Protein AF-A0A0B1P585-F1 (afdb_monomer)

Sequence (251 aa):
MLIHYSKQSVGNFNAMIFHLKSIKFIGTDTIQLKEYGITTYIHWVPGHSGIEGNKKADQAAKEAARGGVNSREKFTSLSNIVKLTTERKWKESRIWFREEYHKRSPTSRTTYKLLLNNNNMDKVVAGSWKALASRYFQLKSGHAFINEFLHRIGKSDNNKCSFCSEASPQTVKHLMLECRKWRREREKMMIEIKKSGSHLNRKNIRIQDLFADHKATVGLLKFLKTTRIGCCIDEQEKEQEVSHLRLDLGI

Solvent-accessible surface area (backbone atoms only — not comparable to full-atom values): 15378 Å² total; per-residue (Å²): 140,85,89,79,91,82,91,84,84,91,75,92,72,90,78,77,91,75,68,76,70,66,56,56,57,58,52,54,56,55,52,56,40,43,76,73,70,45,89,82,84,89,84,89,74,74,87,81,73,78,50,65,70,56,54,53,50,53,48,52,52,51,53,54,66,67,53,71,76,86,54,95,64,88,77,75,50,70,68,56,51,53,47,53,53,49,55,49,52,53,51,52,52,49,52,54,48,56,62,51,53,76,71,48,55,76,80,63,46,66,40,62,73,80,70,80,84,60,92,70,70,55,62,69,48,71,72,39,60,66,69,62,32,48,37,51,53,23,51,62,47,62,68,30,62,34,32,39,40,32,29,75,72,72,73,35,99,52,31,44,32,90,75,40,95,54,87,46,61,27,37,67,54,35,63,70,75,63,36,72,69,46,48,68,52,42,50,54,24,54,51,44,16,46,75,54,70,43,84,80,50,87,92,77,67,48,65,63,58,56,73,65,38,76,43,31,45,65,18,51,51,53,36,52,71,77,35,81,67,40,56,54,72,76,59,56,54,54,53,47,52,57,52,51,56,32,64,78,64,76,109

Structure (mmCIF, N/CA/C/O backbone):
data_AF-A0A0B1P585-F1
#
_entry.id   AF-A0A0B1P585-F1
#
loop_
_atom_site.group_PDB
_atom_site.id
_atom_site.type_symbol
_atom_site.label_atom_id
_atom_site.label_alt_id
_atom_site.label_comp_id
_atom_site.label_asym_id
_atom_site.label_entity_id
_atom_site.label_seq_id
_atom_site.pdbx_PDB_ins_code
_atom_site.Cartn_x
_atom_site.Cartn_y
_atom_site.Cartn_z
_atom_site.occupancy
_atom_site.B_iso_or_equiv
_atom_site.auth_seq_id
_atom_site.auth_comp_id
_atom_site.auth_asym_id
_atom_site.auth_atom_id
_atom_site.pdbx_PDB_model_num
ATOM 1 N N . MET A 1 1 ? 23.427 -15.230 -33.113 1.00 29.75 1 MET A N 1
ATOM 2 C CA . MET A 1 1 ? 23.126 -16.674 -33.064 1.00 29.75 1 MET A CA 1
ATOM 3 C C . MET A 1 1 ? 24.442 -17.399 -33.294 1.00 29.75 1 MET A C 1
ATOM 5 O O . MET A 1 1 ? 24.918 -17.401 -34.416 1.00 29.75 1 MET A O 1
ATOM 9 N N . LEU A 1 2 ? 25.102 -17.857 -32.228 1.00 22.64 2 LEU A N 1
ATOM 10 C CA . LEU A 1 2 ? 26.371 -18.590 -32.307 1.00 22.64 2 LEU A CA 1
ATOM 11 C C . LEU A 1 2 ? 26.077 -20.044 -31.943 1.00 22.64 2 LEU A C 1
ATOM 13 O O . LEU A 1 2 ? 25.568 -20.305 -30.856 1.00 22.64 2 LEU A O 1
ATOM 17 N N . ILE A 1 3 ? 26.352 -20.962 -32.867 1.00 26.42 3 ILE A N 1
ATOM 18 C CA . ILE A 1 3 ? 26.216 -22.405 -32.662 1.00 26.42 3 ILE A CA 1
ATOM 19 C C . ILE A 1 3 ? 27.616 -22.928 -32.333 1.00 26.42 3 ILE A C 1
ATOM 21 O O . ILE A 1 3 ? 28.504 -22.880 -33.178 1.00 26.42 3 ILE A O 1
ATOM 25 N N . HIS A 1 4 ? 27.820 -23.397 -31.104 1.00 24.03 4 HIS A N 1
ATOM 26 C CA . HIS A 1 4 ? 29.030 -24.108 -30.687 1.00 24.03 4 HIS A CA 1
ATOM 27 C C . HIS A 1 4 ? 28.634 -25.496 -30.176 1.00 24.03 4 HIS A C 1
ATOM 29 O O . HIS A 1 4 ? 27.718 -25.617 -29.364 1.00 24.03 4 HIS A O 1
ATOM 35 N N . TYR A 1 5 ? 29.333 -26.534 -30.641 1.00 26.83 5 TYR A N 1
ATOM 36 C CA . TYR A 1 5 ? 29.161 -27.914 -30.185 1.00 26.83 5 TYR A CA 1
ATOM 37 C C . TYR A 1 5 ? 30.066 -28.209 -28.985 1.00 26.83 5 TYR A C 1
ATOM 39 O O . TYR A 1 5 ? 31.272 -27.978 -29.044 1.00 26.83 5 TYR A O 1
ATOM 47 N N . SER A 1 6 ? 29.492 -28.771 -27.921 1.00 23.84 6 SER A N 1
ATOM 48 C CA . SER A 1 6 ? 30.212 -29.532 -26.894 1.00 23.84 6 SER A CA 1
ATOM 49 C C . SER A 1 6 ? 29.229 -30.399 -26.095 1.00 23.84 6 SER A C 1
ATOM 51 O O . SER A 1 6 ? 28.124 -29.970 -25.768 1.00 23.84 6 SER A O 1
ATOM 53 N N . LYS A 1 7 ? 29.627 -31.647 -25.838 1.00 28.91 7 LYS A N 1
ATOM 54 C CA . LYS A 1 7 ? 28.858 -32.735 -25.215 1.00 28.91 7 LYS A CA 1
ATOM 55 C C . LYS A 1 7 ? 28.986 -32.642 -23.683 1.00 28.91 7 LYS A C 1
ATOM 57 O O . LYS A 1 7 ? 30.111 -32.705 -23.209 1.00 28.91 7 LYS A O 1
ATOM 62 N N . GLN A 1 8 ? 27.872 -32.585 -22.939 1.00 27.89 8 GLN A N 1
ATOM 63 C CA . GLN A 1 8 ? 27.535 -33.457 -21.783 1.00 27.89 8 GLN A CA 1
ATOM 64 C C . GLN A 1 8 ? 26.612 -32.847 -20.706 1.00 27.89 8 GLN A C 1
ATOM 66 O O . GLN A 1 8 ? 26.726 -31.695 -20.300 1.00 27.89 8 GLN A O 1
ATOM 71 N N . SER A 1 9 ? 25.814 -33.775 -20.161 1.00 26.12 9 SER A N 1
ATOM 72 C CA . SER A 1 9 ? 25.056 -33.807 -18.901 1.00 26.12 9 SER A CA 1
ATOM 73 C C . SER A 1 9 ? 23.689 -33.111 -18.859 1.00 26.12 9 SER A C 1
ATOM 75 O O . SER A 1 9 ? 23.537 -31.896 -18.932 1.00 26.12 9 SER A O 1
ATOM 77 N N . VAL A 1 10 ? 22.675 -33.970 -18.744 1.00 34.44 10 VAL A N 1
ATOM 78 C CA . VAL A 1 10 ? 21.253 -33.671 -18.606 1.00 34.44 10 VAL A CA 1
ATOM 79 C C . VAL A 1 10 ? 20.986 -33.345 -17.137 1.00 34.44 10 VAL A C 1
ATOM 81 O O . VAL A 1 10 ? 21.083 -34.220 -16.282 1.00 34.44 10 VAL A O 1
ATOM 84 N N . GLY A 1 11 ? 20.660 -32.088 -16.845 1.00 27.62 11 GLY A N 1
ATOM 85 C CA . GLY A 1 11 ? 20.130 -31.664 -15.552 1.00 27.62 11 GLY A CA 1
ATOM 86 C C . GLY A 1 11 ? 18.667 -31.263 -15.700 1.00 27.62 11 GLY A C 1
ATOM 87 O O . GLY A 1 11 ? 18.369 -30.249 -16.327 1.00 27.62 11 GLY A O 1
ATOM 88 N N . ASN A 1 12 ? 17.765 -32.068 -15.135 1.00 37.28 12 ASN A N 1
ATOM 89 C CA . ASN A 1 12 ? 16.338 -31.767 -15.003 1.00 37.28 12 ASN A CA 1
ATOM 90 C C . ASN A 1 12 ? 16.137 -30.433 -14.277 1.00 37.28 12 ASN A C 1
ATOM 92 O O . ASN A 1 12 ? 16.531 -30.329 -13.120 1.00 37.28 12 ASN A O 1
ATOM 96 N N . PHE A 1 13 ? 15.461 -29.457 -14.892 1.00 34.25 13 PHE A N 1
ATOM 97 C CA . PHE A 1 13 ? 14.926 -28.313 -14.151 1.00 34.25 13 PHE A CA 1
ATOM 98 C C . PHE A 1 13 ? 13.600 -27.796 -14.725 1.00 34.25 13 PHE A C 1
ATOM 100 O O . PHE A 1 13 ? 13.515 -27.352 -15.869 1.00 34.25 13 PHE A O 1
ATOM 107 N N . ASN A 1 14 ? 12.577 -27.830 -13.865 1.00 34.06 14 ASN A N 1
ATOM 108 C CA . ASN A 1 14 ? 11.279 -27.176 -14.013 1.00 34.06 14 ASN A CA 1
ATOM 109 C C . ASN A 1 14 ? 11.463 -25.661 -14.200 1.00 34.06 14 ASN A C 1
ATOM 111 O O . ASN A 1 14 ? 11.824 -24.951 -13.260 1.00 34.06 14 ASN A O 1
ATOM 115 N N . ALA A 1 15 ? 11.198 -25.156 -15.406 1.00 31.91 15 ALA A N 1
ATOM 116 C CA . ALA A 1 15 ? 11.252 -23.730 -15.704 1.00 31.91 15 ALA A CA 1
ATOM 117 C C . ALA A 1 15 ? 9.893 -23.067 -15.427 1.00 31.91 15 ALA A C 1
ATOM 119 O O . ALA A 1 15 ? 8.918 -23.221 -16.161 1.00 31.91 15 ALA A O 1
ATOM 120 N N . MET A 1 16 ? 9.869 -22.306 -14.336 1.00 27.91 16 MET A N 1
ATOM 121 C CA . MET A 1 16 ? 8.816 -21.382 -13.933 1.00 27.91 16 MET A CA 1
ATOM 122 C C . MET A 1 16 ? 8.547 -20.344 -15.041 1.00 27.91 16 MET A C 1
ATOM 124 O O . MET A 1 16 ? 9.466 -19.738 -15.591 1.00 27.91 16 MET A O 1
ATOM 128 N N . ILE A 1 17 ? 7.264 -20.162 -15.359 1.00 34.69 17 ILE A N 1
ATOM 129 C CA . ILE A 1 17 ? 6.718 -19.367 -16.467 1.00 34.69 17 ILE A CA 1
ATOM 130 C C . ILE A 1 17 ? 7.301 -17.945 -16.535 1.00 34.69 17 ILE A C 1
ATOM 132 O O . ILE A 1 17 ? 7.004 -17.108 -15.685 1.00 34.69 17 ILE A O 1
ATOM 136 N N . PHE A 1 18 ? 8.026 -17.635 -17.617 1.00 32.50 18 PHE A N 1
ATOM 137 C CA . PHE A 1 18 ? 8.286 -16.262 -18.061 1.00 32.50 18 PHE A CA 1
ATOM 138 C C . PHE A 1 18 ? 8.187 -16.123 -19.593 1.00 32.50 18 PHE A C 1
ATOM 140 O O . PHE A 1 18 ? 8.757 -16.893 -20.355 1.00 32.50 18 PHE A O 1
ATOM 147 N N . HIS A 1 19 ? 7.443 -15.091 -20.013 1.00 33.50 19 HIS A N 1
ATOM 148 C CA . HIS A 1 19 ? 7.278 -14.555 -21.377 1.00 33.50 19 HIS A CA 1
ATOM 149 C C . HIS A 1 19 ? 6.781 -15.514 -22.485 1.00 33.50 19 HIS A C 1
ATOM 151 O O . HIS A 1 19 ? 7.469 -15.846 -23.446 1.00 33.50 19 HIS A O 1
ATOM 157 N N . LEU A 1 20 ? 5.483 -15.833 -22.419 1.00 33.78 20 LEU A N 1
ATOM 158 C CA . LEU A 1 20 ? 4.733 -16.669 -23.373 1.00 33.78 20 LEU A CA 1
ATOM 159 C C . LEU A 1 20 ? 4.736 -16.203 -24.846 1.00 33.78 20 LEU A C 1
ATOM 161 O O . LEU A 1 20 ? 4.344 -16.975 -25.718 1.00 33.78 20 LEU A O 1
ATOM 165 N N . LYS A 1 21 ? 5.140 -14.964 -25.159 1.00 36.34 21 LYS A N 1
ATOM 166 C CA . LYS A 1 21 ? 5.096 -14.452 -26.542 1.00 36.34 21 LYS A CA 1
ATOM 167 C C . LYS A 1 21 ? 6.282 -14.911 -27.395 1.00 36.34 21 LYS A C 1
ATOM 169 O O . LYS A 1 21 ? 6.070 -15.283 -28.542 1.00 36.34 21 LYS A O 1
ATOM 174 N N . SER A 1 22 ? 7.493 -14.950 -26.844 1.00 38.44 22 SER A N 1
ATOM 175 C CA . SER A 1 22 ? 8.694 -15.340 -27.602 1.00 38.44 22 SER A CA 1
ATOM 176 C C . SER A 1 22 ? 8.796 -16.857 -27.805 1.00 38.44 22 SER A C 1
ATOM 178 O O . SER A 1 22 ? 9.302 -17.314 -28.822 1.00 38.44 22 SER A O 1
ATOM 180 N N . ILE A 1 23 ? 8.264 -17.642 -26.861 1.00 47.16 23 ILE A N 1
ATOM 181 C CA . ILE A 1 23 ? 8.280 -19.114 -26.906 1.00 47.16 23 ILE A CA 1
ATOM 182 C C . ILE A 1 23 ? 7.348 -19.654 -28.003 1.00 47.16 23 ILE A C 1
ATOM 184 O O . ILE A 1 23 ? 7.692 -20.621 -28.676 1.00 47.16 23 ILE A O 1
ATOM 188 N N . LYS A 1 24 ? 6.198 -19.003 -28.238 1.00 47.38 24 LYS A N 1
ATOM 189 C CA . LYS A 1 24 ? 5.261 -19.403 -29.301 1.00 47.38 24 LYS A CA 1
ATOM 190 C C . LYS A 1 24 ? 5.863 -19.296 -30.704 1.00 47.38 24 LYS A C 1
ATOM 192 O O . LYS A 1 24 ? 5.569 -20.145 -31.532 1.00 47.38 24 LYS A O 1
ATOM 197 N N . PHE A 1 25 ? 6.702 -18.289 -30.948 1.00 47.88 25 PHE A N 1
ATOM 198 C CA . PHE A 1 25 ? 7.314 -18.052 -32.259 1.00 47.88 25 PHE A CA 1
ATOM 199 C C . PHE A 1 25 ? 8.409 -19.084 -32.583 1.00 47.88 25 PHE A C 1
ATOM 201 O O . PHE A 1 25 ? 8.470 -19.613 -33.681 1.00 47.88 25 PHE A O 1
ATOM 208 N N . ILE A 1 26 ? 9.224 -19.461 -31.594 1.00 56.47 26 ILE A N 1
ATOM 209 C CA . ILE A 1 26 ? 10.249 -20.507 -31.773 1.00 56.47 26 ILE A CA 1
ATOM 210 C C . ILE A 1 26 ? 9.597 -21.887 -31.990 1.00 56.47 26 ILE A C 1
ATOM 212 O O . ILE A 1 26 ? 10.123 -22.732 -32.716 1.00 56.47 26 ILE A O 1
ATOM 216 N N . GLY A 1 27 ? 8.431 -22.120 -31.380 1.00 57.91 27 GLY A N 1
ATOM 217 C CA . GLY A 1 27 ? 7.660 -23.351 -31.560 1.00 57.91 27 GLY A CA 1
ATOM 218 C C . GLY A 1 27 ? 7.135 -23.565 -32.985 1.00 57.91 27 GLY A C 1
ATOM 219 O O . GLY A 1 27 ? 7.125 -24.697 -33.448 1.00 57.91 27 GLY A O 1
ATOM 220 N N . THR A 1 28 ? 6.725 -22.515 -33.704 1.00 60.38 28 THR A N 1
ATOM 221 C CA . THR A 1 28 ? 6.176 -22.656 -35.068 1.00 60.38 28 THR A CA 1
ATOM 222 C C . THR A 1 28 ? 7.248 -22.992 -36.100 1.00 60.38 28 THR A C 1
ATOM 224 O O . THR A 1 28 ? 7.040 -23.871 -36.934 1.00 60.38 28 THR A O 1
ATOM 227 N N . ASP A 1 29 ? 8.422 -22.372 -35.987 1.00 61.69 29 ASP A N 1
ATOM 228 C CA . ASP A 1 29 ? 9.525 -22.578 -36.934 1.00 61.69 29 ASP A CA 1
ATOM 229 C C . ASP A 1 29 ? 10.156 -23.970 -36.762 1.00 61.69 29 ASP A C 1
ATOM 231 O O . ASP A 1 29 ? 10.542 -24.628 -37.728 1.00 61.69 29 ASP A O 1
ATOM 235 N N . THR A 1 30 ? 10.216 -24.468 -35.523 1.00 62.91 30 THR A N 1
ATOM 236 C CA . THR A 1 30 ? 10.722 -25.822 -35.243 1.00 62.91 30 THR A CA 1
ATOM 237 C C . THR A 1 30 ? 9.787 -26.925 -35.734 1.00 62.91 30 THR A C 1
ATOM 239 O O . THR A 1 30 ? 10.265 -27.988 -36.128 1.00 62.91 30 THR A O 1
ATOM 242 N N . ILE A 1 31 ? 8.473 -26.677 -35.775 1.00 69.62 31 ILE A N 1
ATOM 243 C CA . ILE A 1 31 ? 7.498 -27.612 -36.352 1.00 69.62 31 ILE A CA 1
ATOM 244 C C . ILE A 1 31 ? 7.692 -27.712 -37.869 1.00 69.62 31 ILE A C 1
ATOM 246 O O . ILE A 1 31 ? 7.805 -28.823 -38.381 1.00 69.62 31 ILE A O 1
ATOM 250 N N . GLN A 1 32 ? 7.837 -26.581 -38.568 1.00 72.19 32 GLN A N 1
ATOM 251 C CA . GLN A 1 32 ? 8.103 -26.577 -40.012 1.00 72.19 32 GLN A CA 1
ATOM 252 C C . GLN A 1 32 ? 9.416 -27.287 -40.368 1.00 72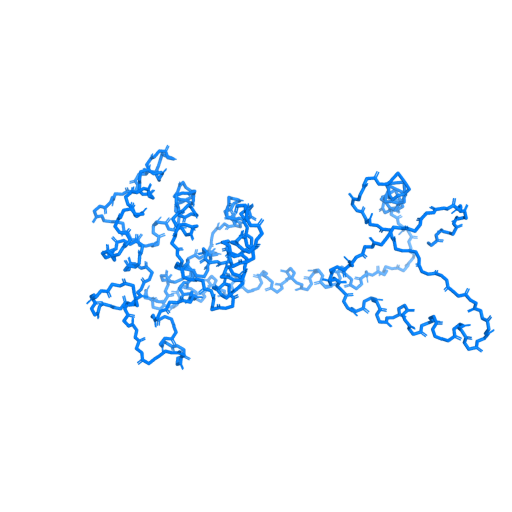.19 32 GLN A C 1
ATOM 254 O O . GLN A 1 32 ? 9.455 -28.087 -41.294 1.00 72.19 32 GLN A O 1
ATOM 259 N N . LEU A 1 33 ? 10.499 -27.061 -39.619 1.00 73.94 33 LEU A N 1
ATOM 260 C CA . LEU A 1 33 ? 11.782 -27.732 -39.882 1.00 73.94 33 LEU A CA 1
ATOM 261 C C . LEU A 1 33 ? 11.709 -29.255 -39.687 1.00 73.94 33 LEU A C 1
ATOM 263 O O . LEU A 1 33 ? 12.385 -30.003 -40.395 1.00 73.94 33 LEU A O 1
ATOM 267 N N . LYS A 1 34 ? 10.848 -29.720 -38.776 1.00 74.25 34 LYS A N 1
ATOM 268 C CA . LYS A 1 34 ? 10.597 -31.147 -38.563 1.00 74.25 34 LYS A CA 1
ATOM 269 C C . LYS A 1 34 ? 9.836 -31.783 -39.730 1.00 74.25 34 LYS A C 1
ATOM 271 O O . LYS A 1 34 ? 10.109 -32.938 -40.050 1.00 74.25 34 LYS A O 1
ATOM 276 N N . GLU A 1 35 ? 8.943 -31.043 -40.391 1.00 77.19 35 GLU A N 1
ATOM 277 C CA . GLU A 1 35 ? 8.261 -31.488 -41.622 1.00 77.19 35 GLU A CA 1
ATOM 278 C C . GLU A 1 35 ? 9.249 -31.710 -42.781 1.00 77.19 35 GLU A C 1
ATOM 280 O O . GLU A 1 35 ? 9.057 -32.619 -43.583 1.00 77.19 35 GLU A O 1
ATOM 285 N N . TYR A 1 36 ? 10.363 -30.970 -42.813 1.00 82.50 36 TYR A N 1
ATOM 286 C CA . TYR A 1 36 ? 11.477 -31.189 -43.748 1.00 82.50 36 TYR A CA 1
ATOM 287 C C . TYR A 1 36 ? 12.481 -32.269 -43.292 1.00 82.50 36 TYR A C 1
ATOM 289 O O . TYR A 1 36 ? 13.545 -32.417 -43.891 1.00 82.50 36 TYR A O 1
ATOM 297 N N . GLY A 1 37 ? 12.183 -33.021 -42.225 1.00 83.00 37 GLY A N 1
ATOM 298 C CA . GLY A 1 37 ? 13.053 -34.084 -41.705 1.00 83.00 37 GLY A CA 1
ATOM 299 C C . GLY A 1 37 ? 14.281 -33.590 -40.930 1.00 83.00 37 GLY A C 1
ATOM 300 O O . GLY A 1 37 ? 15.178 -34.378 -40.626 1.00 83.00 37 GLY A O 1
ATOM 301 N N . ILE A 1 38 ? 14.343 -32.302 -40.582 1.00 82.88 38 ILE A N 1
ATOM 302 C CA . ILE A 1 38 ? 15.470 -31.722 -39.847 1.00 82.88 38 ILE A CA 1
ATOM 303 C C . ILE A 1 38 ? 15.210 -31.857 -38.345 1.00 82.88 38 ILE A C 1
ATOM 305 O O . ILE A 1 38 ? 14.240 -31.329 -37.802 1.00 82.88 38 ILE A O 1
ATOM 309 N N . THR A 1 39 ? 16.105 -32.553 -37.643 1.00 77.25 39 THR A N 1
ATOM 310 C CA . THR A 1 39 ? 16.030 -32.677 -36.181 1.00 77.25 39 THR A CA 1
ATOM 311 C C . THR A 1 39 ? 16.602 -31.423 -35.520 1.00 77.25 39 THR A C 1
ATOM 313 O O . THR A 1 39 ? 17.788 -31.128 -35.657 1.00 77.25 39 THR A O 1
ATOM 316 N N . THR A 1 40 ? 15.769 -30.683 -34.787 1.00 73.44 40 THR A N 1
ATOM 317 C CA . THR A 1 40 ? 16.157 -29.432 -34.115 1.00 73.44 40 THR A CA 1
ATOM 318 C C . THR A 1 40 ? 16.309 -29.610 -32.606 1.00 73.44 40 THR A C 1
ATOM 320 O O . THR A 1 40 ? 15.429 -30.181 -31.961 1.00 73.44 40 THR A O 1
ATOM 323 N N . TYR A 1 41 ? 17.364 -29.031 -32.027 1.00 75.50 41 TYR A N 1
ATOM 324 C CA . TYR A 1 41 ? 17.579 -28.972 -30.578 1.00 75.50 41 TYR A CA 1
ATOM 325 C C . TYR A 1 41 ? 17.523 -27.525 -30.086 1.00 75.50 41 TYR A C 1
ATOM 327 O O . TYR A 1 41 ? 18.189 -26.649 -30.637 1.00 75.50 41 TYR A O 1
ATOM 335 N N . ILE A 1 42 ? 16.747 -27.276 -29.029 1.00 72.62 42 ILE A N 1
ATOM 336 C CA . ILE A 1 42 ? 16.713 -25.980 -28.345 1.00 72.62 42 ILE A CA 1
ATOM 337 C C . ILE A 1 42 ? 17.486 -26.116 -27.040 1.00 72.62 42 ILE A C 1
ATOM 339 O O . ILE A 1 42 ? 17.083 -26.846 -26.137 1.00 72.62 42 ILE A O 1
ATOM 343 N N . HIS A 1 43 ? 18.575 -25.364 -26.927 1.00 69.69 43 HIS A N 1
ATOM 344 C CA . HIS A 1 43 ? 19.329 -25.245 -25.688 1.00 69.69 43 HIS A CA 1
ATOM 345 C C . HIS A 1 43 ? 19.026 -23.893 -25.053 1.00 69.69 43 HIS A C 1
ATOM 347 O O . HIS A 1 43 ? 19.335 -22.843 -25.617 1.00 69.69 43 HIS A O 1
ATOM 353 N N . TRP A 1 44 ? 18.402 -23.920 -23.878 1.00 76.25 44 TRP A N 1
ATOM 354 C CA . TRP A 1 44 ? 18.176 -22.715 -23.095 1.00 76.25 44 TRP A CA 1
ATOM 355 C C . TRP A 1 44 ? 19.357 -22.464 -22.162 1.00 76.25 44 TRP A C 1
ATOM 357 O O . TRP A 1 44 ? 19.808 -23.371 -21.463 1.00 76.25 44 TRP A O 1
ATOM 367 N N . VAL A 1 45 ? 19.833 -21.220 -22.134 1.00 72.94 45 VAL A N 1
ATOM 368 C CA . VAL A 1 45 ? 20.922 -20.797 -21.253 1.00 72.94 45 VAL A CA 1
ATOM 369 C C . VAL A 1 45 ? 20.426 -19.653 -20.362 1.00 72.94 45 VAL A C 1
ATOM 371 O O . VAL A 1 45 ? 19.973 -18.631 -20.885 1.00 72.94 45 VAL A O 1
ATOM 374 N N . PRO A 1 46 ? 20.518 -19.770 -19.025 1.00 74.62 46 PRO A N 1
ATOM 375 C CA . PRO A 1 46 ? 20.094 -18.715 -18.113 1.00 74.62 46 PRO A CA 1
ATOM 376 C C . PRO A 1 46 ? 20.977 -17.469 -18.252 1.00 74.62 46 PRO A C 1
ATOM 378 O O . PRO A 1 46 ? 22.194 -17.517 -18.074 1.00 74.62 46 PRO A O 1
ATOM 381 N N . GLY A 1 47 ? 20.353 -16.320 -18.523 1.00 66.19 47 GLY A N 1
ATOM 382 C CA . GLY A 1 47 ? 21.059 -15.062 -18.793 1.00 66.19 47 GLY A CA 1
ATOM 383 C C . GLY A 1 47 ? 21.911 -14.528 -17.633 1.00 66.19 47 GLY A C 1
ATOM 384 O O . GLY A 1 47 ? 22.914 -13.864 -17.874 1.00 66.19 47 GLY A O 1
ATOM 385 N N . HIS A 1 48 ? 21.563 -14.844 -16.380 1.00 62.34 48 HIS A N 1
ATOM 386 C CA . HIS A 1 48 ? 22.190 -14.254 -15.186 1.00 62.34 48 HIS A CA 1
ATOM 387 C C . HIS A 1 48 ? 23.030 -15.225 -14.341 1.00 62.34 48 HIS A C 1
ATOM 389 O O . HIS A 1 48 ? 23.520 -14.837 -13.286 1.00 62.34 48 HIS A O 1
ATOM 395 N N . SER A 1 49 ? 23.269 -16.457 -14.797 1.00 66.56 49 SER A N 1
ATOM 396 C CA . SER A 1 49 ? 24.011 -17.470 -14.020 1.00 66.56 49 SER A CA 1
ATOM 397 C C . SER A 1 49 ? 25.539 -17.333 -14.088 1.00 66.56 49 SER A C 1
ATOM 399 O O . SER A 1 49 ? 26.258 -18.301 -13.872 1.00 66.56 49 SER A O 1
ATOM 401 N N . GLY A 1 50 ? 26.061 -16.151 -14.431 1.00 69.31 50 GLY A N 1
ATOM 402 C CA . GLY A 1 50 ? 27.505 -15.894 -14.457 1.00 69.31 50 GLY A CA 1
ATOM 403 C C . GLY A 1 50 ? 28.296 -16.656 -15.530 1.00 69.31 50 GLY A C 1
ATOM 404 O O . GLY A 1 50 ? 29.523 -16.633 -15.479 1.00 69.31 50 GLY A O 1
ATOM 405 N N . ILE A 1 51 ? 27.621 -17.282 -16.501 1.00 79.06 51 ILE A N 1
ATOM 406 C CA . ILE A 1 51 ? 28.235 -18.062 -17.584 1.00 79.06 51 ILE A CA 1
ATOM 407 C C . ILE A 1 51 ? 29.113 -17.154 -18.445 1.00 79.06 51 ILE A C 1
ATOM 409 O O . ILE A 1 51 ? 28.650 -16.153 -18.996 1.00 79.06 51 ILE A O 1
ATOM 413 N N . GLU A 1 52 ? 30.378 -17.536 -18.587 1.00 81.00 52 GLU A N 1
ATOM 414 C CA . GLU A 1 52 ? 31.396 -16.742 -19.278 1.00 81.00 52 GLU A CA 1
ATOM 415 C C . GLU A 1 52 ? 31.017 -16.435 -20.737 1.00 81.00 52 GLU A C 1
ATOM 417 O O . GLU A 1 52 ? 31.189 -15.312 -21.206 1.00 81.00 52 GLU A O 1
ATOM 422 N N . GLY A 1 53 ? 30.398 -17.392 -21.436 1.00 79.94 53 GLY A N 1
ATOM 423 C CA . GLY A 1 53 ? 29.886 -17.190 -22.796 1.00 79.94 53 GLY A CA 1
ATOM 424 C C . GLY A 1 53 ? 28.809 -16.101 -22.896 1.00 79.94 53 GLY A C 1
ATOM 425 O O . GLY A 1 53 ? 28.855 -15.285 -23.816 1.00 79.94 53 GLY A O 1
ATOM 426 N N . ASN A 1 54 ? 27.892 -16.019 -21.923 1.00 80.56 54 ASN A N 1
ATOM 427 C CA . ASN A 1 54 ? 26.866 -14.970 -21.891 1.00 80.56 54 ASN A CA 1
ATOM 428 C C . ASN A 1 54 ? 27.489 -13.598 -21.642 1.00 80.56 54 ASN A C 1
ATOM 430 O O . ASN A 1 54 ? 27.096 -12.627 -22.282 1.00 80.56 54 ASN A O 1
ATOM 434 N N . LYS A 1 55 ? 28.489 -13.521 -20.754 1.00 80.31 55 LYS A N 1
ATOM 435 C CA . LYS A 1 55 ? 29.219 -12.274 -20.498 1.00 80.31 55 LYS A CA 1
ATOM 436 C C . LYS A 1 55 ? 29.937 -11.786 -21.752 1.00 80.31 55 LYS A C 1
ATOM 438 O O . LYS A 1 55 ? 29.818 -10.615 -22.086 1.00 80.31 55 LYS A O 1
ATOM 443 N N . LYS A 1 56 ? 30.624 -12.681 -22.470 1.00 83.75 56 LYS A N 1
ATOM 444 C CA . LYS A 1 56 ? 31.306 -12.353 -23.733 1.00 83.75 56 LYS A CA 1
ATOM 445 C C . LYS A 1 56 ? 30.327 -11.900 -24.816 1.00 83.75 56 LYS A C 1
ATOM 447 O O . LYS A 1 56 ? 30.591 -10.910 -25.489 1.00 83.75 56 LYS A O 1
ATOM 452 N N . ALA A 1 57 ? 29.184 -12.572 -24.952 1.00 83.06 57 ALA A N 1
ATOM 453 C CA . ALA A 1 57 ? 28.148 -12.177 -25.905 1.00 83.06 57 ALA A CA 1
ATOM 454 C C . ALA A 1 57 ? 27.526 -10.808 -25.565 1.00 83.06 57 ALA A C 1
ATOM 456 O O . ALA A 1 57 ? 27.382 -9.963 -26.446 1.00 83.06 57 ALA A O 1
ATOM 457 N N . ASP A 1 58 ? 27.198 -10.567 -24.292 1.00 80.50 58 ASP A N 1
ATOM 458 C CA . ASP A 1 58 ? 26.659 -9.288 -23.810 1.00 80.50 58 ASP A CA 1
ATOM 459 C C . ASP A 1 58 ? 27.684 -8.152 -23.966 1.00 80.50 58 ASP A C 1
ATOM 461 O O . ASP A 1 58 ? 27.341 -7.043 -24.372 1.00 80.50 58 ASP A O 1
ATOM 465 N N . GLN A 1 59 ? 28.963 -8.441 -23.715 1.00 83.25 59 GLN A N 1
ATOM 466 C CA . GLN A 1 59 ? 30.065 -7.509 -23.932 1.00 83.25 59 GLN A CA 1
ATOM 467 C C . GLN A 1 59 ? 30.220 -7.150 -25.417 1.00 83.25 59 GLN A C 1
ATOM 469 O O . GLN A 1 59 ? 30.241 -5.965 -25.743 1.00 83.25 59 GLN A O 1
ATOM 474 N N . ALA A 1 60 ? 30.226 -8.136 -26.319 1.00 83.75 60 ALA A N 1
ATOM 475 C CA . ALA A 1 60 ? 30.301 -7.900 -27.762 1.00 83.75 60 ALA A CA 1
ATOM 476 C C . ALA A 1 60 ? 29.097 -7.089 -28.277 1.00 83.75 60 ALA A C 1
ATOM 478 O O . ALA A 1 60 ? 29.251 -6.179 -29.091 1.00 83.75 60 ALA A O 1
ATOM 479 N N . ALA A 1 61 ? 27.892 -7.358 -27.760 1.00 82.44 61 ALA A N 1
ATOM 480 C CA . ALA A 1 61 ? 26.699 -6.578 -28.081 1.00 82.44 61 ALA A CA 1
ATOM 481 C C . ALA A 1 61 ? 26.808 -5.122 -27.591 1.00 82.44 61 ALA A C 1
ATOM 483 O O . ALA A 1 61 ? 26.448 -4.196 -28.321 1.00 82.44 61 ALA A O 1
ATOM 484 N N . LYS A 1 62 ? 27.334 -4.894 -26.378 1.00 82.94 62 LYS A N 1
ATOM 485 C CA . LYS A 1 62 ? 27.592 -3.544 -25.844 1.00 82.94 62 LYS A CA 1
ATOM 486 C C . LYS A 1 62 ? 28.646 -2.796 -26.650 1.00 82.94 62 LYS A C 1
ATOM 488 O O . LYS A 1 62 ? 28.493 -1.598 -26.866 1.00 82.94 62 LYS A O 1
ATOM 493 N N . GLU A 1 63 ? 29.703 -3.473 -27.079 1.00 82.06 63 GLU A N 1
ATOM 494 C CA . GLU A 1 63 ? 30.753 -2.894 -27.921 1.00 82.06 63 GLU A CA 1
ATOM 495 C C . GLU A 1 63 ? 30.206 -2.496 -29.293 1.00 82.06 63 GLU A C 1
ATOM 497 O O . GLU A 1 63 ? 30.388 -1.352 -29.711 1.00 82.06 63 GLU A O 1
ATOM 502 N N . ALA A 1 64 ? 29.426 -3.373 -29.932 1.00 77.25 64 ALA A N 1
ATOM 503 C CA . ALA A 1 64 ? 28.729 -3.060 -31.177 1.00 77.25 64 ALA A CA 1
ATOM 504 C C . ALA A 1 64 ? 27.741 -1.891 -31.018 1.00 77.25 64 ALA A C 1
ATOM 506 O O . ALA A 1 64 ? 27.633 -1.054 -31.905 1.00 77.25 64 ALA A O 1
ATOM 507 N N . ALA A 1 65 ? 27.056 -1.781 -29.875 1.00 73.25 65 ALA A N 1
ATOM 508 C CA . ALA A 1 65 ? 26.153 -0.664 -29.593 1.00 73.25 65 ALA A CA 1
ATOM 509 C C . ALA A 1 65 ? 26.881 0.673 -29.341 1.00 73.25 65 ALA A C 1
ATOM 511 O O . ALA A 1 65 ? 26.290 1.733 -29.543 1.00 73.25 65 ALA A O 1
ATOM 512 N N . ARG A 1 66 ? 28.144 0.644 -28.887 1.00 73.75 66 ARG A N 1
ATOM 513 C CA . ARG A 1 66 ? 28.988 1.845 -28.725 1.00 73.75 66 ARG A CA 1
ATOM 514 C C . ARG A 1 66 ? 29.495 2.367 -30.065 1.00 73.75 66 ARG A C 1
ATOM 516 O O . ARG A 1 66 ? 29.626 3.578 -30.229 1.00 73.75 66 ARG A O 1
ATOM 523 N N . GLY A 1 67 ? 29.762 1.467 -31.010 1.00 64.00 67 GLY A N 1
ATOM 524 C CA . GLY A 1 67 ? 30.028 1.813 -32.399 1.00 64.00 67 GLY A CA 1
ATOM 525 C C . GLY A 1 67 ? 28.735 2.261 -33.065 1.00 64.00 67 GLY A C 1
ATOM 526 O O . GLY A 1 67 ? 28.020 1.443 -33.630 1.00 64.00 67 GLY A O 1
ATOM 527 N N . GLY A 1 68 ? 28.402 3.551 -32.962 1.00 60.09 68 GLY A N 1
ATOM 528 C CA . GLY A 1 68 ? 27.229 4.116 -33.621 1.00 60.09 68 GLY A CA 1
ATOM 529 C C . GLY A 1 68 ? 27.194 3.685 -35.085 1.00 60.09 68 GLY A C 1
ATOM 530 O O . GLY A 1 68 ? 28.070 4.051 -35.866 1.00 60.09 68 GLY A O 1
ATOM 531 N N . VAL A 1 69 ? 26.210 2.862 -35.450 1.00 57.66 69 VAL A N 1
ATOM 532 C CA . VAL A 1 69 ? 26.042 2.424 -36.832 1.00 57.66 69 VAL A CA 1
ATOM 533 C C . VAL A 1 69 ? 25.685 3.672 -37.634 1.00 57.66 69 VAL A C 1
ATOM 535 O O . VAL A 1 69 ? 24.572 4.186 -37.520 1.00 57.66 69 VAL A O 1
ATOM 538 N N . ASN A 1 70 ? 26.629 4.172 -38.435 1.00 58.25 70 ASN A N 1
ATOM 539 C CA . ASN A 1 70 ? 26.383 5.176 -39.472 1.00 58.25 70 ASN A CA 1
ATOM 540 C C . ASN A 1 70 ? 25.575 4.526 -40.608 1.00 58.25 70 ASN A C 1
ATOM 542 O O . ASN A 1 70 ? 26.033 4.362 -41.735 1.00 58.25 70 ASN A O 1
ATOM 546 N N . SER A 1 71 ? 24.360 4.094 -40.282 1.00 57.06 71 SER A N 1
ATOM 547 C CA . SER A 1 71 ? 23.369 3.670 -41.254 1.00 57.06 71 SER A CA 1
ATOM 548 C C . SER A 1 71 ? 22.860 4.915 -41.976 1.00 57.06 71 SER A C 1
ATOM 550 O O . SER A 1 71 ? 22.431 5.875 -41.332 1.00 57.06 71 SER A O 1
ATOM 552 N N . ARG A 1 72 ? 22.879 4.900 -43.316 1.00 56.44 72 ARG A N 1
ATOM 553 C CA . ARG A 1 72 ? 22.230 5.933 -44.149 1.00 56.44 72 ARG A CA 1
ATOM 554 C C . ARG A 1 72 ? 20.735 6.062 -43.836 1.00 56.44 72 ARG A C 1
ATOM 556 O O . ARG A 1 72 ? 20.166 7.136 -44.004 1.00 56.44 72 ARG A O 1
ATOM 563 N N . GLU A 1 73 ? 20.123 4.992 -43.336 1.00 58.75 73 GLU A N 1
ATOM 564 C CA . GLU A 1 73 ? 18.721 4.937 -42.943 1.00 58.75 73 GLU A CA 1
ATOM 565 C C . GLU A 1 73 ? 18.598 4.975 -41.413 1.00 58.75 73 GLU A C 1
ATOM 567 O O . GLU A 1 73 ? 19.069 4.089 -40.693 1.00 58.75 73 GLU A O 1
ATOM 572 N N . LYS A 1 74 ? 17.960 6.028 -40.891 1.00 60.88 74 LYS A N 1
ATOM 573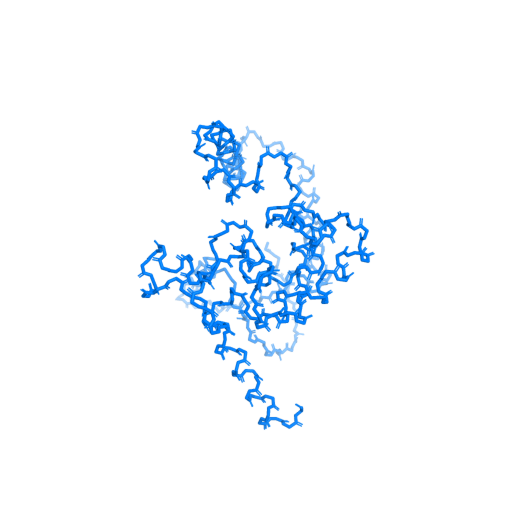 C CA . LYS A 1 74 ? 17.693 6.191 -39.456 1.00 60.88 74 LYS A CA 1
ATOM 574 C C . LYS A 1 74 ? 16.528 5.294 -39.035 1.00 60.88 74 LYS A C 1
ATOM 576 O O . LYS A 1 74 ? 15.413 5.768 -38.824 1.00 60.88 74 LYS A O 1
ATOM 581 N N . PHE A 1 75 ? 16.767 3.997 -38.889 1.00 61.62 75 PHE A N 1
ATOM 582 C CA . PHE A 1 75 ? 15.764 3.111 -38.306 1.00 61.62 75 PHE A CA 1
ATOM 583 C C . PHE A 1 75 ? 15.663 3.367 -36.800 1.00 61.62 75 PHE A C 1
ATOM 585 O O . PHE A 1 75 ? 16.591 3.103 -36.037 1.00 61.62 75 PHE A O 1
ATOM 592 N N . THR A 1 76 ? 14.522 3.891 -36.352 1.00 65.56 76 THR A N 1
ATOM 593 C CA . THR A 1 76 ? 14.205 3.923 -34.921 1.00 65.56 76 THR A CA 1
ATOM 594 C C . THR A 1 76 ? 13.643 2.563 -34.540 1.00 65.56 76 THR A C 1
ATOM 596 O O . THR A 1 76 ? 12.642 2.130 -35.107 1.00 65.56 76 THR A O 1
ATOM 599 N N . SER A 1 77 ? 14.263 1.876 -33.579 1.00 77.94 77 SER A N 1
ATOM 600 C CA . SER A 1 77 ? 13.733 0.591 -33.121 1.00 77.94 77 SER A CA 1
ATOM 601 C C . SER A 1 77 ? 12.317 0.761 -32.558 1.00 77.94 77 SER A C 1
ATOM 603 O O . SER A 1 77 ? 12.023 1.748 -31.874 1.00 77.94 77 SER A O 1
ATOM 605 N N . LEU A 1 78 ? 11.441 -0.222 -32.795 1.00 81.12 78 LEU A N 1
ATOM 606 C CA . LEU A 1 78 ? 10.097 -0.244 -32.202 1.00 81.12 78 LEU A CA 1
ATOM 607 C C . LEU A 1 78 ? 10.163 -0.096 -30.676 1.00 81.12 78 LEU A C 1
ATOM 609 O O . LEU A 1 78 ? 9.362 0.623 -30.087 1.00 81.12 78 LEU A O 1
ATOM 613 N N . SER A 1 79 ? 11.174 -0.695 -30.042 1.00 74.62 79 SER A N 1
ATOM 614 C CA . SER A 1 79 ? 11.447 -0.551 -28.610 1.00 74.62 79 SER A CA 1
ATOM 615 C C . SER A 1 79 ? 11.693 0.903 -28.200 1.00 74.62 79 SER A C 1
ATOM 617 O O . SER A 1 79 ? 11.175 1.344 -27.174 1.00 74.62 79 SER A O 1
ATOM 619 N N . ASN A 1 80 ? 12.446 1.668 -28.997 1.00 80.56 80 ASN A N 1
ATOM 620 C CA . ASN A 1 80 ? 12.686 3.084 -28.727 1.00 80.56 80 ASN A CA 1
ATOM 621 C C . ASN A 1 80 ? 11.418 3.924 -28.934 1.00 80.56 80 ASN A C 1
ATOM 623 O O . ASN A 1 80 ? 11.135 4.802 -28.124 1.00 80.56 80 ASN A O 1
ATOM 627 N N . ILE A 1 81 ? 10.608 3.615 -29.951 1.00 85.06 81 ILE A N 1
ATOM 628 C CA . ILE A 1 81 ? 9.302 4.263 -30.156 1.00 85.06 81 ILE A CA 1
ATOM 629 C C . ILE A 1 81 ? 8.389 4.003 -28.952 1.00 85.06 81 ILE A C 1
ATOM 631 O O . ILE A 1 81 ? 7.888 4.950 -28.353 1.00 85.06 81 ILE A O 1
ATOM 635 N N . VAL A 1 82 ? 8.236 2.743 -28.530 1.00 84.94 82 VAL A N 1
ATOM 636 C CA . VAL A 1 82 ? 7.419 2.361 -27.365 1.00 84.94 82 VAL A CA 1
ATOM 637 C C . VAL A 1 82 ? 7.904 3.054 -26.093 1.00 84.94 82 VAL A C 1
ATOM 639 O O . VAL A 1 82 ? 7.081 3.553 -25.319 1.00 84.94 82 VAL A O 1
ATOM 642 N N . LYS A 1 83 ? 9.224 3.128 -25.880 1.00 83.31 83 LYS A N 1
ATOM 643 C CA . LYS A 1 83 ? 9.821 3.863 -24.760 1.00 83.31 83 LYS A CA 1
ATOM 644 C C . LYS A 1 83 ? 9.419 5.339 -24.795 1.00 83.31 83 LYS A C 1
ATOM 646 O O . LYS A 1 83 ? 8.851 5.822 -23.819 1.00 83.31 83 LYS A O 1
ATOM 651 N N . LEU A 1 84 ? 9.633 6.027 -25.918 1.00 86.44 84 LEU A N 1
ATOM 652 C CA . LEU A 1 84 ? 9.298 7.446 -26.078 1.00 86.44 84 LEU A CA 1
ATOM 653 C C . LEU A 1 84 ? 7.797 7.710 -25.905 1.00 86.44 84 LEU A C 1
ATOM 655 O O . LEU A 1 84 ? 7.406 8.666 -25.237 1.00 86.44 84 LEU A O 1
ATOM 659 N N . THR A 1 85 ? 6.938 6.851 -26.458 1.00 88.56 85 THR A N 1
ATOM 660 C CA . THR A 1 85 ? 5.484 6.935 -26.267 1.00 88.56 85 THR A CA 1
ATOM 661 C C . THR A 1 85 ? 5.113 6.768 -24.797 1.00 88.56 85 THR A C 1
ATOM 663 O O . THR A 1 85 ? 4.277 7.508 -24.283 1.00 88.56 85 THR A O 1
ATOM 666 N N . THR A 1 86 ? 5.741 5.817 -24.106 1.00 81.62 86 THR A N 1
ATOM 667 C CA . THR A 1 86 ? 5.516 5.579 -22.677 1.00 81.62 86 THR A CA 1
ATOM 668 C C . THR A 1 86 ? 5.937 6.799 -21.862 1.00 81.62 86 THR A C 1
ATOM 670 O O . THR A 1 86 ? 5.151 7.298 -21.062 1.00 81.62 86 THR A O 1
ATOM 673 N N . GLU A 1 87 ? 7.131 7.341 -22.105 1.00 84.62 87 GLU A N 1
ATOM 674 C CA . GLU A 1 87 ? 7.640 8.547 -21.440 1.00 84.62 87 GLU A CA 1
ATOM 675 C C . GLU A 1 87 ? 6.728 9.765 -21.652 1.00 84.62 87 GLU A C 1
ATOM 677 O O . GLU A 1 87 ? 6.417 10.469 -20.687 1.00 84.62 87 GLU A O 1
ATOM 682 N N . ARG A 1 88 ? 6.233 9.981 -22.880 1.00 86.19 88 ARG A N 1
ATOM 683 C CA . ARG A 1 88 ? 5.260 11.046 -23.182 1.00 86.19 88 ARG A CA 1
ATOM 684 C C . ARG A 1 88 ? 3.955 10.862 -22.412 1.00 86.19 88 ARG A C 1
ATOM 686 O O . ARG A 1 88 ? 3.555 11.780 -21.699 1.00 86.19 88 ARG A O 1
ATOM 693 N N . LYS A 1 89 ? 3.359 9.663 -22.454 1.00 83.56 89 LYS A N 1
ATOM 694 C CA . LYS A 1 89 ? 2.136 9.333 -21.698 1.00 83.56 89 LYS A CA 1
ATOM 695 C C . LYS A 1 89 ? 2.297 9.613 -20.205 1.00 83.56 89 LYS A C 1
ATOM 697 O O . LYS A 1 89 ? 1.409 10.200 -19.589 1.00 83.56 89 LYS A O 1
ATOM 702 N N . TRP A 1 90 ? 3.431 9.226 -19.616 1.00 76.50 90 TRP A N 1
ATOM 703 C CA . TRP A 1 90 ? 3.723 9.502 -18.207 1.00 76.50 90 TRP A CA 1
ATOM 704 C C . TRP A 1 90 ? 3.840 10.998 -17.916 1.00 76.50 90 TRP A C 1
ATOM 706 O O . TRP A 1 90 ? 3.343 11.452 -16.885 1.00 76.50 90 TRP A O 1
ATOM 716 N N . LYS A 1 91 ? 4.491 11.766 -18.797 1.00 82.12 91 LYS A N 1
ATOM 717 C CA . LYS A 1 91 ? 4.646 13.218 -18.639 1.00 82.12 91 LYS A CA 1
ATOM 718 C C . LYS A 1 91 ? 3.294 13.929 -18.694 1.00 82.12 91 LYS A C 1
ATOM 720 O O . LYS A 1 91 ? 2.986 14.699 -17.790 1.00 82.12 91 LYS A O 1
ATOM 725 N N . GLU A 1 92 ? 2.482 13.627 -19.700 1.00 85.38 92 GLU A N 1
ATOM 726 C CA . GLU A 1 92 ? 1.139 14.194 -19.869 1.00 85.38 92 GLU A CA 1
ATOM 727 C C . GLU A 1 92 ? 0.222 13.819 -18.704 1.00 85.38 92 GLU A C 1
ATOM 729 O O . GLU A 1 92 ? -0.388 14.695 -18.093 1.00 85.38 92 GLU A O 1
ATOM 734 N N . SER A 1 93 ? 0.213 12.543 -18.303 1.00 77.88 93 SER A N 1
ATOM 735 C CA . SER A 1 93 ? -0.585 12.073 -17.162 1.00 77.88 93 SER A CA 1
ATOM 736 C C . SER A 1 93 ? -0.230 12.803 -15.866 1.00 77.88 93 SER A C 1
ATOM 738 O O . SER A 1 93 ? -1.106 13.066 -15.048 1.00 77.88 93 SER A O 1
ATOM 740 N N . ARG A 1 94 ? 1.047 13.153 -15.658 1.00 73.81 94 ARG A N 1
ATOM 741 C CA . ARG A 1 94 ? 1.486 13.923 -14.482 1.00 73.81 94 ARG A CA 1
ATOM 742 C C . ARG A 1 94 ? 1.028 15.370 -14.524 1.00 73.81 94 ARG A C 1
ATOM 744 O O . ARG A 1 94 ? 0.644 15.889 -13.480 1.00 73.81 94 ARG A O 1
ATOM 751 N N . ILE A 1 95 ? 1.113 16.010 -15.688 1.00 80.88 95 ILE A N 1
ATOM 752 C CA . ILE A 1 95 ? 0.652 17.391 -15.876 1.00 80.88 95 ILE A CA 1
ATOM 753 C C . ILE A 1 95 ? -0.848 17.445 -15.596 1.00 80.88 95 ILE A C 1
ATOM 755 O O . ILE A 1 95 ? -1.263 18.151 -14.680 1.00 80.88 95 ILE A O 1
ATOM 759 N N . TRP A 1 96 ? -1.620 16.586 -16.268 1.00 81.88 96 TRP A N 1
ATOM 760 C CA . TRP A 1 96 ? -3.055 16.448 -16.033 1.00 81.88 96 TRP A CA 1
ATOM 761 C C . TRP A 1 96 ? -3.367 16.168 -14.560 1.00 81.88 96 TRP A C 1
ATOM 763 O O . TRP A 1 96 ? -4.195 16.843 -13.956 1.00 81.88 96 TRP A O 1
ATOM 773 N N . PHE A 1 97 ? -2.666 15.214 -13.936 1.00 75.06 97 PHE A N 1
ATOM 774 C CA . PHE A 1 97 ? -2.905 14.866 -12.537 1.00 75.06 97 PHE A CA 1
ATOM 775 C C . PHE A 1 97 ? -2.614 16.038 -11.595 1.00 75.06 97 PHE A C 1
ATOM 777 O O . PHE A 1 97 ? -3.360 16.247 -10.642 1.00 75.06 97 PHE A O 1
ATOM 784 N N . ARG A 1 98 ? -1.548 16.808 -11.846 1.00 73.50 98 ARG A N 1
ATOM 785 C CA . ARG A 1 98 ? -1.206 18.000 -11.061 1.00 73.50 98 ARG A CA 1
ATOM 786 C C . ARG A 1 98 ? -2.301 19.057 -11.177 1.00 73.50 98 ARG A C 1
ATOM 788 O O . ARG A 1 98 ? -2.745 19.564 -10.152 1.00 73.50 98 ARG A O 1
ATOM 795 N N . GLU A 1 99 ? -2.751 19.356 -12.390 1.00 77.31 99 GLU A N 1
ATOM 796 C CA . GLU A 1 99 ? -3.811 20.338 -12.644 1.00 77.31 99 GLU A CA 1
ATOM 797 C C . GLU A 1 99 ? -5.143 19.916 -12.013 1.00 77.31 99 GLU A C 1
ATOM 799 O O . GLU A 1 99 ? -5.793 20.702 -11.322 1.00 77.31 99 GLU A O 1
ATOM 804 N N . GLU A 1 100 ? -5.522 18.650 -12.180 1.00 74.44 100 GLU A N 1
ATOM 805 C CA . GLU A 1 100 ? -6.784 18.108 -11.681 1.00 74.44 100 GLU A CA 1
ATOM 806 C C . GLU A 1 100 ? -6.788 17.945 -10.154 1.00 74.44 100 GLU A C 1
ATOM 808 O O . GLU A 1 100 ? -7.805 18.149 -9.488 1.00 74.44 100 GLU A O 1
ATOM 813 N N . TYR A 1 101 ? -5.637 17.635 -9.550 1.00 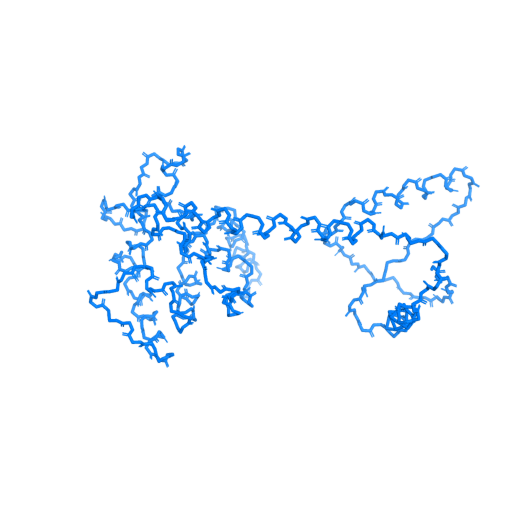66.12 101 TYR A N 1
ATOM 814 C CA . TYR A 1 101 ? -5.497 17.524 -8.098 1.00 66.12 101 TYR A CA 1
ATOM 815 C C . TYR A 1 101 ? -5.901 18.819 -7.376 1.00 66.12 101 TYR A C 1
ATOM 817 O O . TYR A 1 101 ? -6.562 18.776 -6.332 1.00 66.12 101 TYR A O 1
ATOM 825 N N . HIS A 1 102 ? -5.568 19.979 -7.946 1.00 67.19 102 HIS A N 1
ATOM 826 C CA . HIS A 1 102 ? -5.959 21.270 -7.384 1.00 67.19 102 HIS A CA 1
ATOM 827 C C . HIS A 1 102 ? -7.455 21.574 -7.539 1.00 67.19 102 HIS A C 1
ATOM 829 O O . HIS A 1 102 ? -7.961 22.402 -6.789 1.00 67.19 102 HIS A O 1
ATOM 835 N N . LYS A 1 103 ? -8.198 20.866 -8.397 1.00 69.38 103 LYS A N 1
ATOM 836 C CA . LYS A 1 103 ? -9.649 21.060 -8.595 1.00 69.38 103 LYS A CA 1
ATOM 837 C C . LYS A 1 103 ? -10.525 20.147 -7.726 1.00 69.38 103 LYS A C 1
ATOM 839 O O . LYS A 1 103 ? -11.674 20.470 -7.452 1.00 69.38 103 LYS A O 1
ATOM 844 N N . ARG A 1 104 ? -9.987 19.022 -7.246 1.00 65.06 104 ARG A N 1
ATOM 845 C CA . ARG A 1 104 ? -10.726 18.025 -6.443 1.00 65.06 104 ARG A CA 1
ATOM 846 C C . ARG A 1 104 ? -11.089 18.505 -5.034 1.00 65.06 104 ARG A C 1
ATOM 848 O O . ARG A 1 104 ? -10.386 19.323 -4.460 1.00 65.06 104 ARG A O 1
ATOM 855 N N . SER A 1 105 ? -12.137 17.948 -4.421 1.00 62.56 105 SER A N 1
ATOM 856 C CA . SER A 1 105 ? -12.491 18.269 -3.026 1.00 62.56 105 SER A CA 1
ATOM 857 C C . SER A 1 105 ? -11.355 17.903 -2.042 1.00 62.56 105 SER A C 1
ATOM 859 O O . SER A 1 105 ? -10.580 16.979 -2.315 1.00 62.56 105 SER A O 1
ATOM 861 N N . PRO A 1 106 ? -11.230 18.571 -0.876 1.00 59.72 106 PRO A N 1
ATOM 862 C CA . PRO A 1 106 ? -10.213 18.247 0.134 1.00 59.72 106 PRO A CA 1
ATOM 863 C C . PRO A 1 106 ? -10.194 16.767 0.550 1.00 59.72 106 PRO A C 1
ATOM 865 O O . PRO A 1 106 ? -9.121 16.202 0.765 1.00 59.72 106 PRO A O 1
ATOM 868 N N . THR A 1 107 ? -11.363 16.126 0.587 1.00 53.22 107 THR A N 1
ATOM 869 C CA . THR A 1 107 ? -11.561 14.704 0.910 1.00 53.22 107 THR A CA 1
ATOM 870 C C . THR A 1 107 ? -11.080 13.768 -0.204 1.00 53.22 107 THR A C 1
ATOM 872 O O . THR A 1 107 ? -10.676 12.641 0.058 1.00 53.22 107 THR A O 1
ATOM 875 N N . SER A 1 108 ? -11.091 14.227 -1.456 1.00 53.69 108 SER A N 1
ATOM 876 C CA . SER A 1 108 ? -10.554 13.502 -2.615 1.00 53.69 108 SER A CA 1
ATOM 877 C C . SER A 1 108 ? -9.046 13.728 -2.804 1.00 53.69 108 SER A C 1
ATOM 879 O O . SER A 1 108 ? -8.363 12.912 -3.422 1.00 53.69 108 SER A O 1
ATOM 881 N N . ARG A 1 109 ? -8.501 14.829 -2.267 1.00 54.84 109 ARG A N 1
ATOM 882 C CA . ARG A 1 109 ? -7.060 15.143 -2.284 1.00 54.84 109 ARG A CA 1
ATOM 883 C C . ARG A 1 109 ? -6.251 14.307 -1.277 1.00 54.84 109 ARG A C 1
ATOM 885 O O . ARG A 1 109 ? -5.045 14.141 -1.445 1.00 54.84 109 ARG A O 1
ATOM 892 N N . THR A 1 110 ? -6.880 13.753 -0.240 1.00 53.78 110 THR A N 1
ATOM 893 C CA . THR A 1 110 ? -6.204 12.994 0.833 1.00 53.78 110 THR A CA 1
ATOM 894 C C . THR A 1 110 ? -5.774 11.578 0.447 1.00 53.78 110 THR A C 1
ATOM 896 O O . THR A 1 110 ? -4.851 11.059 1.073 1.00 53.78 110 THR A O 1
ATOM 899 N N . THR A 1 111 ? -6.379 10.963 -0.571 1.00 52.06 111 THR A N 1
ATOM 900 C CA . THR A 1 111 ? -6.086 9.585 -1.021 1.00 52.06 111 THR A CA 1
ATOM 901 C C . THR A 1 111 ? -4.894 9.486 -1.976 1.00 52.06 111 THR A C 1
ATOM 903 O O . THR A 1 111 ? -4.264 8.436 -2.063 1.00 52.06 111 THR A O 1
ATOM 906 N N . TYR A 1 112 ? -4.530 10.574 -2.664 1.00 51.59 112 TYR A N 1
ATOM 907 C CA . TYR A 1 112 ? -3.563 10.531 -3.768 1.00 51.59 112 TYR A CA 1
ATOM 908 C C . TYR A 1 112 ? -2.440 11.577 -3.676 1.00 51.59 112 TYR A C 1
ATOM 910 O O . TYR A 1 112 ? -2.007 12.134 -4.682 1.00 51.59 112 TYR A O 1
ATOM 918 N N . LYS A 1 113 ? -1.864 11.793 -2.486 1.00 55.03 113 LYS A N 1
ATOM 919 C CA . LYS A 1 113 ? -0.595 12.550 -2.355 1.00 55.03 113 LYS A CA 1
ATOM 920 C C . LYS A 1 113 ? 0.617 11.858 -3.005 1.00 55.03 113 LYS A C 1
ATOM 922 O O . LYS A 1 113 ? 1.726 12.380 -2.945 1.00 55.03 113 LYS A O 1
ATOM 927 N N . LEU A 1 114 ? 0.423 10.688 -3.614 1.00 53.66 114 LEU A N 1
ATOM 928 C CA . LEU A 1 114 ? 1.483 9.785 -4.045 1.00 53.66 114 LEU A CA 1
ATOM 929 C C . LEU A 1 114 ? 2.455 10.361 -5.085 1.00 53.66 114 LEU A C 1
ATOM 931 O O . LEU A 1 114 ? 3.552 9.827 -5.180 1.00 53.66 114 LEU A O 1
ATOM 935 N N . LEU A 1 115 ? 2.112 11.406 -5.851 1.00 51.50 115 LEU A N 1
ATOM 936 C CA . LEU A 1 115 ? 2.892 11.747 -7.056 1.00 51.50 115 LEU A CA 1
ATOM 937 C C . LEU A 1 115 ? 3.062 13.245 -7.351 1.00 51.50 115 LEU A C 1
ATOM 939 O O . LEU A 1 115 ? 3.415 13.605 -8.471 1.00 51.50 115 LEU A O 1
ATOM 943 N N . LEU A 1 116 ? 2.825 14.141 -6.391 1.00 53.09 116 LEU A N 1
ATOM 944 C CA . LEU A 1 116 ? 2.826 15.574 -6.716 1.00 53.09 116 LEU A CA 1
ATOM 945 C C . LEU A 1 116 ? 4.220 16.181 -6.865 1.00 53.09 116 LEU A C 1
ATOM 947 O O . LEU A 1 116 ? 4.372 17.092 -7.680 1.00 53.09 116 LEU A O 1
ATOM 951 N N . ASN A 1 117 ? 5.225 15.696 -6.121 1.00 49.59 117 ASN A N 1
ATOM 952 C CA . ASN A 1 117 ? 6.478 16.449 -6.051 1.00 49.59 117 ASN A CA 1
ATOM 953 C C . ASN A 1 117 ? 7.796 15.675 -6.028 1.00 49.59 117 ASN A C 1
ATOM 955 O O . ASN A 1 117 ? 8.827 16.327 -6.079 1.00 49.59 117 ASN A O 1
ATOM 959 N N . ASN A 1 118 ? 7.828 14.338 -5.986 1.00 49.09 118 ASN A N 1
ATOM 960 C CA . ASN A 1 118 ? 9.107 13.639 -6.136 1.00 49.09 118 ASN A CA 1
ATOM 961 C C . ASN A 1 118 ? 8.955 12.199 -6.624 1.00 49.09 118 ASN A C 1
ATOM 963 O O . ASN A 1 118 ? 8.171 11.424 -6.087 1.00 49.09 118 ASN A O 1
ATOM 967 N N . ASN A 1 119 ? 9.787 11.837 -7.602 1.00 50.62 119 ASN A N 1
ATOM 968 C CA . ASN A 1 119 ? 9.973 10.485 -8.149 1.00 50.62 119 ASN A CA 1
ATOM 969 C C . ASN A 1 119 ? 10.537 9.472 -7.143 1.00 50.62 119 ASN A C 1
ATOM 971 O O . ASN A 1 119 ? 10.893 8.357 -7.522 1.00 50.62 119 ASN A O 1
ATOM 975 N N . ASN A 1 120 ? 10.645 9.837 -5.871 1.00 58.12 120 ASN A N 1
ATOM 976 C CA . ASN A 1 120 ? 11.271 8.996 -4.873 1.00 58.12 120 ASN A CA 1
ATOM 977 C C . ASN A 1 120 ? 10.226 8.009 -4.366 1.00 58.12 120 ASN A C 1
ATOM 979 O O . ASN A 1 120 ? 9.671 8.164 -3.279 1.00 58.12 120 ASN A O 1
ATOM 983 N N . MET A 1 121 ? 9.960 6.984 -5.185 1.00 66.62 121 MET A N 1
ATOM 984 C CA . MET A 1 121 ? 9.486 5.722 -4.639 1.00 66.62 121 MET A CA 1
ATOM 985 C C . MET A 1 121 ? 10.403 5.370 -3.476 1.00 66.62 121 MET A C 1
ATOM 987 O O . MET A 1 121 ? 11.630 5.408 -3.609 1.00 66.62 121 MET A O 1
ATOM 991 N N . ASP A 1 122 ? 9.802 5.092 -2.327 1.00 76.88 122 ASP A N 1
ATOM 992 C CA . ASP A 1 122 ? 10.559 4.726 -1.147 1.00 76.88 122 ASP A CA 1
ATOM 993 C C . ASP A 1 122 ? 11.364 3.459 -1.465 1.00 76.88 122 ASP A C 1
ATOM 995 O O . ASP A 1 122 ? 10.796 2.391 -1.713 1.00 76.88 122 ASP A O 1
ATOM 999 N N . LYS A 1 123 ? 12.695 3.599 -1.511 1.00 83.19 123 LYS A N 1
ATOM 1000 C CA . LYS A 1 123 ? 13.610 2.516 -1.890 1.00 83.19 123 LYS A CA 1
ATOM 1001 C C . LYS A 1 123 ? 13.496 1.330 -0.935 1.00 83.19 123 LYS A C 1
ATOM 1003 O O . LYS A 1 123 ? 13.705 0.199 -1.360 1.00 83.19 123 LYS A O 1
ATOM 1008 N N . VAL A 1 124 ? 13.123 1.574 0.323 1.00 87.00 124 VAL A N 1
ATOM 1009 C CA . VAL A 1 124 ? 12.911 0.524 1.324 1.00 87.00 124 VAL A CA 1
ATOM 1010 C C . VAL A 1 124 ? 11.670 -0.294 0.975 1.00 87.00 124 VAL A C 1
ATOM 1012 O O . VAL A 1 124 ? 11.709 -1.521 1.031 1.00 87.00 124 VAL A O 1
ATOM 1015 N N . VAL A 1 125 ? 10.582 0.357 0.546 1.00 86.44 125 VAL A N 1
ATOM 1016 C CA . VAL A 1 125 ? 9.380 -0.352 0.072 1.00 86.44 125 VAL A CA 1
ATOM 1017 C C . VAL A 1 125 ? 9.676 -1.092 -1.228 1.00 86.44 125 VAL A C 1
ATOM 1019 O O . VAL A 1 125 ? 9.334 -2.267 -1.346 1.00 86.44 125 VAL A O 1
ATOM 1022 N N . ALA A 1 126 ? 10.341 -0.437 -2.183 1.00 84.25 126 ALA A N 1
ATOM 1023 C CA . ALA A 1 126 ? 10.674 -1.025 -3.480 1.00 84.25 126 ALA A CA 1
ATOM 1024 C C . ALA A 1 126 ? 11.621 -2.234 -3.368 1.00 84.25 126 ALA A C 1
ATOM 1026 O O . ALA A 1 126 ? 11.524 -3.151 -4.178 1.00 84.25 126 ALA A O 1
ATOM 1027 N N . GLY A 1 127 ? 12.506 -2.248 -2.365 1.00 85.94 127 GLY A N 1
ATOM 1028 C CA . GLY A 1 127 ? 13.392 -3.375 -2.061 1.00 85.94 127 GLY A CA 1
ATOM 1029 C C . GLY A 1 127 ? 12.758 -4.480 -1.208 1.00 85.94 127 GLY A C 1
ATOM 1030 O O . GLY A 1 127 ? 13.389 -5.510 -0.986 1.00 85.94 127 GLY A O 1
ATOM 1031 N N . SER A 1 128 ? 11.534 -4.289 -0.706 1.00 88.31 128 SER A N 1
ATOM 1032 C CA . SER A 1 128 ? 10.819 -5.317 0.058 1.00 88.31 128 SER A CA 1
ATOM 1033 C C . SER A 1 128 ? 10.164 -6.361 -0.858 1.00 88.31 128 SER A C 1
ATOM 1035 O O . SER A 1 128 ? 10.076 -6.179 -2.073 1.00 88.31 128 SER A O 1
ATOM 1037 N N . TRP A 1 129 ? 9.676 -7.472 -0.291 1.00 88.75 129 TRP A N 1
ATOM 1038 C CA . TRP A 1 129 ? 8.931 -8.469 -1.069 1.00 88.75 129 TRP A CA 1
ATOM 1039 C C . TRP A 1 129 ? 7.759 -7.790 -1.787 1.00 88.75 129 TRP A C 1
ATOM 1041 O O . TRP A 1 129 ? 6.927 -7.145 -1.152 1.00 88.75 129 TRP A O 1
ATOM 1051 N N . LYS A 1 130 ? 7.659 -7.989 -3.105 1.00 86.75 130 LYS A N 1
ATOM 1052 C CA . LYS A 1 130 ? 6.568 -7.517 -3.975 1.00 86.75 130 LYS A CA 1
ATOM 1053 C C . LYS A 1 130 ? 5.161 -7.537 -3.346 1.00 86.75 130 LYS A C 1
ATOM 1055 O O . LYS A 1 130 ? 4.460 -6.537 -3.454 1.00 86.75 130 LYS A O 1
ATOM 1060 N N . ALA A 1 131 ? 4.753 -8.622 -2.681 1.00 88.31 131 ALA A N 1
ATOM 1061 C CA . ALA A 1 131 ? 3.467 -8.726 -1.988 1.00 88.31 131 ALA A CA 1
ATOM 1062 C C . ALA A 1 131 ? 3.332 -7.694 -0.854 1.00 88.31 131 ALA A C 1
ATOM 1064 O O . ALA A 1 131 ? 2.350 -6.960 -0.777 1.00 88.31 131 ALA A O 1
ATOM 1065 N N . LEU A 1 132 ? 4.358 -7.565 -0.009 1.00 90.25 132 LEU A N 1
ATOM 1066 C CA . LEU A 1 132 ? 4.399 -6.582 1.075 1.00 90.25 132 LEU A CA 1
ATOM 1067 C C . LEU A 1 132 ? 4.421 -5.140 0.541 1.00 90.25 132 LEU A C 1
ATOM 1069 O O . LEU A 1 132 ? 3.678 -4.293 1.036 1.00 90.25 132 LEU A O 1
ATOM 1073 N N . ALA A 1 133 ? 5.216 -4.877 -0.499 1.00 90.62 133 ALA A N 1
ATOM 1074 C CA . ALA A 1 133 ? 5.249 -3.584 -1.179 1.00 90.62 133 ALA A CA 1
ATOM 1075 C C . ALA A 1 133 ? 3.878 -3.222 -1.773 1.00 90.62 133 ALA A C 1
ATOM 1077 O O . ALA A 1 133 ? 3.397 -2.102 -1.602 1.00 90.62 133 ALA A O 1
ATOM 1078 N N . SER A 1 134 ? 3.216 -4.186 -2.423 1.00 90.31 134 SER A N 1
ATOM 1079 C CA . SER A 1 134 ? 1.871 -4.016 -2.976 1.00 90.31 134 SER A CA 1
ATOM 1080 C C . SER A 1 134 ? 0.870 -3.646 -1.886 1.00 90.31 134 SER A C 1
ATOM 1082 O O . SER A 1 134 ? 0.184 -2.632 -2.014 1.00 90.31 134 SER A O 1
ATOM 1084 N N . ARG A 1 135 ? 0.847 -4.391 -0.771 1.00 92.50 135 ARG A N 1
ATOM 1085 C CA . ARG A 1 135 ? -0.019 -4.091 0.383 1.00 92.50 135 ARG A CA 1
ATOM 1086 C C . ARG A 1 135 ? 0.229 -2.690 0.936 1.00 92.50 135 ARG A C 1
ATOM 1088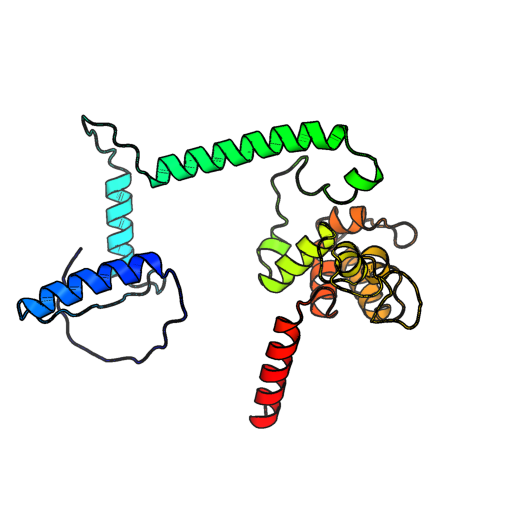 O O . ARG A 1 135 ? -0.721 -1.950 1.186 1.00 92.50 135 ARG A O 1
ATOM 1095 N N . TYR A 1 136 ? 1.493 -2.285 1.064 1.00 91.81 136 TYR A N 1
ATOM 1096 C CA . TYR A 1 136 ? 1.854 -0.935 1.498 1.00 91.81 136 TYR A CA 1
ATOM 1097 C C . TYR A 1 136 ? 1.263 0.144 0.574 1.00 91.81 136 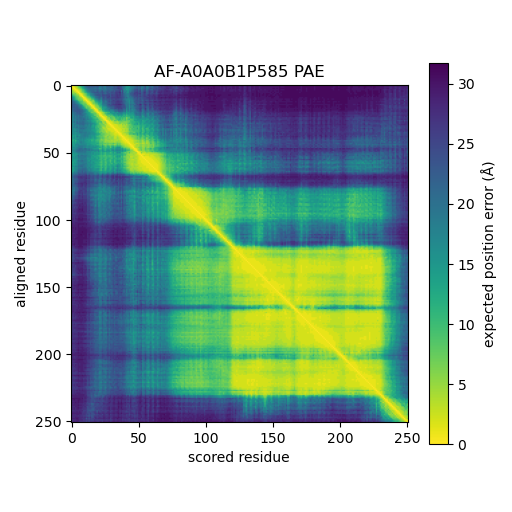TYR A C 1
ATOM 1099 O O . TYR A 1 136 ? 0.605 1.069 1.052 1.00 91.81 136 TYR A O 1
ATOM 1107 N N . PHE A 1 137 ? 1.453 0.034 -0.746 1.00 89.12 137 PHE A N 1
ATOM 1108 C CA . PHE A 1 137 ? 0.959 1.042 -1.695 1.00 89.12 137 PHE A CA 1
ATOM 1109 C C . PHE A 1 137 ? -0.566 1.046 -1.823 1.00 89.12 137 PHE A C 1
ATOM 1111 O O . PHE A 1 137 ? -1.176 2.108 -1.968 1.00 89.12 137 PHE A O 1
ATOM 1118 N N . GLN A 1 138 ? -1.196 -0.120 -1.723 1.00 89.94 138 GLN A N 1
ATOM 1119 C CA . GLN A 1 138 ? -2.647 -0.250 -1.684 1.00 89.94 138 GLN A CA 1
ATOM 1120 C C . GLN A 1 138 ? -3.239 0.459 -0.458 1.00 89.94 138 GLN A C 1
ATOM 1122 O O . GLN A 1 138 ? -4.180 1.239 -0.593 1.00 89.94 138 GLN A O 1
ATOM 1127 N N . LEU A 1 139 ? -2.649 0.273 0.729 1.00 90.81 139 LEU A N 1
ATOM 1128 C CA . LEU A 1 139 ? -3.083 0.971 1.946 1.00 90.81 139 LEU A CA 1
ATOM 1129 C C . LEU A 1 139 ? -2.816 2.475 1.852 1.00 90.81 139 LEU A C 1
ATOM 1131 O O . LEU A 1 139 ? -3.687 3.275 2.184 1.00 90.81 139 LEU A O 1
ATOM 1135 N N . LYS A 1 140 ? -1.650 2.867 1.328 1.00 86.94 140 LYS A N 1
ATOM 1136 C CA . LYS A 1 140 ? -1.278 4.274 1.128 1.00 86.94 140 LYS A CA 1
ATOM 1137 C C . LYS A 1 140 ? -2.216 5.008 0.167 1.00 86.94 140 LYS A C 1
ATOM 1139 O O . LYS A 1 140 ? -2.479 6.189 0.365 1.00 86.94 140 LYS A O 1
ATOM 1144 N N . SER A 1 141 ? -2.705 4.322 -0.865 1.00 82.12 141 SER A N 1
ATOM 1145 C CA . SER A 1 141 ? -3.655 4.874 -1.840 1.00 82.12 141 SER A CA 1
ATOM 1146 C C . SER A 1 141 ? -5.122 4.740 -1.415 1.00 82.12 141 SER A C 1
ATOM 1148 O O . SER A 1 141 ? -5.991 5.313 -2.068 1.00 82.12 141 SER A O 1
ATOM 1150 N N . GLY A 1 142 ? -5.427 3.974 -0.361 1.00 83.69 142 GLY A N 1
ATOM 1151 C CA . GLY A 1 142 ? -6.802 3.670 0.050 1.00 83.69 142 GLY A CA 1
ATOM 1152 C C . GLY A 1 142 ? -7.548 2.708 -0.889 1.00 83.69 142 GLY A C 1
ATOM 1153 O O . GLY A 1 142 ? -8.780 2.729 -0.917 1.00 83.69 142 GLY A O 1
ATOM 1154 N N . HIS A 1 143 ? -6.813 1.896 -1.659 1.00 87.62 143 HIS A N 1
ATOM 1155 C CA . HIS A 1 143 ? -7.317 0.846 -2.563 1.00 87.62 143 HIS A CA 1
ATOM 1156 C C . HIS A 1 143 ? -6.815 -0.532 -2.111 1.00 87.62 143 HIS A C 1
ATOM 1158 O O . HIS A 1 143 ? -6.305 -1.324 -2.901 1.00 87.62 143 HIS A O 1
ATOM 1164 N N . ALA A 1 144 ? -6.875 -0.781 -0.804 1.00 90.12 144 ALA A N 1
ATOM 1165 C CA . ALA A 1 144 ? -6.469 -2.042 -0.195 1.00 90.12 144 ALA A CA 1
ATOM 1166 C C . ALA A 1 144 ? -7.643 -2.985 0.002 1.00 90.12 144 ALA A C 1
ATOM 1168 O O . ALA A 1 144 ? -8.780 -2.542 0.119 1.00 90.12 144 ALA A O 1
ATOM 1169 N N . PHE A 1 145 ? -7.344 -4.277 0.129 1.00 91.19 145 PHE A N 1
ATOM 1170 C CA . PHE A 1 145 ? -8.296 -5.310 0.536 1.00 91.19 145 PHE A CA 1
ATOM 1171 C C . PHE A 1 145 ? -8.702 -5.134 2.012 1.00 91.19 145 PHE A C 1
ATOM 1173 O O . PHE A 1 145 ? -8.250 -5.855 2.898 1.00 91.19 145 PHE A O 1
ATOM 1180 N N . ILE A 1 146 ? -9.509 -4.107 2.279 1.00 92.50 146 ILE A N 1
ATOM 1181 C CA . ILE A 1 146 ? -10.120 -3.778 3.572 1.00 92.50 146 ILE A CA 1
ATOM 1182 C C . ILE A 1 146 ? -11.603 -3.472 3.345 1.00 92.50 146 ILE A C 1
ATOM 1184 O O . ILE A 1 146 ? -11.971 -2.952 2.290 1.00 92.50 146 ILE A O 1
ATOM 1188 N N . ASN A 1 147 ? -12.454 -3.749 4.329 1.00 91.94 147 ASN A N 1
ATOM 1189 C CA . ASN A 1 147 ? -13.909 -3.694 4.180 1.00 91.94 147 ASN A CA 1
ATOM 1190 C C . ASN A 1 147 ? -14.429 -2.306 3.794 1.00 91.94 147 ASN A C 1
ATOM 1192 O O . ASN A 1 147 ? -15.410 -2.228 3.065 1.00 91.94 147 ASN A O 1
ATOM 1196 N N . GLU A 1 148 ? -13.764 -1.210 4.186 1.00 91.88 148 GLU A N 1
ATOM 1197 C CA . GLU A 1 148 ? -14.119 0.130 3.689 1.00 91.88 148 GLU A CA 1
ATOM 1198 C C . GLU A 1 148 ? -14.044 0.205 2.156 1.00 91.88 148 GLU A C 1
ATOM 1200 O O . GLU A 1 148 ? -14.979 0.671 1.503 1.00 91.88 148 GLU A O 1
ATOM 1205 N N . PHE A 1 149 ? -12.943 -0.276 1.573 1.00 91.19 149 PHE A N 1
ATOM 1206 C CA . PHE A 1 149 ? -12.765 -0.279 0.126 1.00 91.19 149 PHE A CA 1
ATOM 1207 C C . PHE A 1 149 ? -13.661 -1.313 -0.546 1.00 91.19 149 PHE A C 1
ATOM 1209 O O . PHE A 1 149 ? -14.314 -0.983 -1.532 1.00 91.19 149 PHE A O 1
ATOM 1216 N N . LEU A 1 150 ? -13.722 -2.533 -0.003 1.00 92.31 150 LEU A N 1
ATOM 1217 C CA . LEU A 1 150 ? -14.519 -3.622 -0.567 1.00 92.31 150 LEU A CA 1
ATOM 1218 C C . LEU A 1 150 ? -16.008 -3.271 -0.596 1.00 92.31 150 LEU A C 1
ATOM 1220 O O . LEU A 1 150 ? -16.657 -3.490 -1.612 1.00 92.31 150 LEU A O 1
ATOM 1224 N N . HIS A 1 151 ? -16.534 -2.648 0.458 1.00 92.94 151 HIS A N 1
ATOM 1225 C CA . HIS A 1 151 ? -17.910 -2.155 0.479 1.00 92.94 151 HIS A CA 1
ATOM 1226 C C . HIS A 1 151 ? -18.123 -1.035 -0.546 1.00 92.94 151 HIS A C 1
ATOM 1228 O O . HIS A 1 151 ? -19.097 -1.054 -1.292 1.00 92.94 151 HIS A O 1
ATOM 1234 N N . ARG A 1 152 ? -17.177 -0.088 -0.656 1.00 90.81 152 ARG A N 1
ATOM 1235 C CA . ARG A 1 152 ? -17.239 1.000 -1.650 1.00 90.81 152 ARG A CA 1
ATOM 1236 C C . ARG A 1 152 ? -17.324 0.488 -3.094 1.00 90.81 152 ARG A C 1
ATOM 1238 O O . ARG A 1 152 ? -17.920 1.164 -3.924 1.00 90.81 152 ARG A O 1
ATOM 1245 N N . ILE A 1 153 ? -16.733 -0.670 -3.395 1.00 91.56 153 ILE A N 1
ATOM 1246 C CA . ILE A 1 153 ? -16.770 -1.293 -4.730 1.00 91.56 153 ILE A CA 1
ATOM 1247 C C . ILE A 1 153 ? -17.824 -2.408 -4.865 1.00 91.56 153 ILE A C 1
ATOM 1249 O O . ILE A 1 153 ? -17.808 -3.130 -5.860 1.00 91.56 153 ILE A O 1
ATOM 1253 N N . GLY A 1 154 ? -18.707 -2.590 -3.875 1.00 91.06 154 GLY A N 1
ATOM 1254 C CA . GLY A 1 154 ? -19.768 -3.606 -3.908 1.00 91.06 154 GLY A CA 1
ATOM 1255 C C . GLY A 1 154 ? -19.279 -5.056 -3.790 1.00 91.06 154 GLY A C 1
ATOM 1256 O O . GLY A 1 154 ? -19.921 -5.967 -4.301 1.00 91.06 154 GLY A O 1
ATOM 1257 N N . LYS A 1 155 ? -18.119 -5.285 -3.164 1.00 91.19 155 LYS A N 1
ATOM 1258 C CA . LYS A 1 155 ? -17.523 -6.614 -2.915 1.00 91.19 155 LYS A CA 1
ATOM 1259 C C . LYS A 1 155 ? -17.625 -7.080 -1.457 1.00 91.19 155 LYS A C 1
ATOM 1261 O O . LYS A 1 155 ? -17.112 -8.142 -1.133 1.00 91.19 155 LYS A O 1
ATOM 1266 N N . SER A 1 156 ? -18.238 -6.285 -0.585 1.00 90.94 156 SER A N 1
ATOM 1267 C CA . SER A 1 156 ? -18.507 -6.623 0.817 1.00 90.94 156 SER A CA 1
ATOM 1268 C C . SER A 1 156 ? -19.861 -6.050 1.218 1.00 90.94 156 SER A C 1
ATOM 1270 O O . SER A 1 156 ? -20.168 -4.921 0.836 1.00 90.94 156 SER A O 1
ATOM 1272 N N . ASP A 1 157 ? -20.622 -6.786 2.027 1.00 89.81 157 ASP A N 1
ATOM 1273 C CA . ASP A 1 157 ? -21.966 -6.392 2.481 1.00 89.81 157 ASP A CA 1
ATOM 1274 C C . ASP A 1 157 ? -21.946 -5.213 3.457 1.00 89.81 157 ASP A C 1
ATOM 1276 O O . ASP A 1 157 ? -22.912 -4.469 3.589 1.00 89.81 157 ASP A O 1
ATOM 1280 N N . ASN A 1 158 ? -20.838 -5.038 4.180 1.00 92.38 158 ASN A N 1
ATOM 1281 C CA . ASN A 1 158 ? -20.652 -3.918 5.092 1.00 92.38 158 ASN A CA 1
ATOM 1282 C C . ASN A 1 158 ? -19.194 -3.447 5.116 1.00 92.38 158 ASN A C 1
ATOM 1284 O O . ASN A 1 158 ? -18.276 -4.127 4.651 1.00 92.38 158 ASN A O 1
ATOM 1288 N N . ASN A 1 159 ? -18.985 -2.262 5.685 1.00 92.69 159 ASN A N 1
ATOM 1289 C CA . ASN A 1 159 ? -17.670 -1.652 5.843 1.00 92.69 159 ASN A CA 1
ATOM 1290 C C . ASN A 1 159 ? -17.057 -1.870 7.235 1.00 92.69 159 ASN A C 1
ATOM 1292 O O . ASN A 1 159 ? -16.045 -1.240 7.530 1.00 92.69 159 ASN A O 1
ATOM 1296 N N . LYS A 1 160 ? -17.642 -2.706 8.104 1.00 93.62 160 LYS A N 1
ATOM 1297 C CA . LYS A 1 160 ? -17.219 -2.851 9.506 1.00 93.62 160 LYS A CA 1
ATOM 1298 C C . LYS A 1 160 ? -15.895 -3.600 9.617 1.00 93.62 160 LYS A C 1
ATOM 1300 O O . LYS A 1 160 ? -15.530 -4.386 8.744 1.00 93.62 160 LYS A O 1
ATOM 1305 N N . CYS A 1 161 ? -15.159 -3.367 10.697 1.00 91.81 161 CYS A N 1
ATOM 1306 C CA . CYS A 1 161 ? -13.917 -4.081 10.963 1.00 91.81 161 CYS A CA 1
ATOM 1307 C C . CYS A 1 161 ? -14.156 -5.578 11.200 1.00 91.81 161 CYS A C 1
ATOM 1309 O O . CYS A 1 161 ? -14.885 -5.956 12.106 1.00 91.81 161 CYS A O 1
ATOM 1311 N N . SER A 1 162 ? -13.484 -6.434 10.425 1.00 88.69 162 SER A N 1
ATOM 1312 C CA . SER A 1 162 ? -13.513 -7.893 10.617 1.00 88.69 162 SER A CA 1
ATOM 1313 C C . SER A 1 162 ? -12.582 -8.394 11.729 1.00 88.69 162 SER A C 1
ATOM 1315 O O . SER A 1 162 ? -12.648 -9.556 12.113 1.00 88.69 162 SER A O 1
ATOM 1317 N N . PHE A 1 163 ? -11.694 -7.540 12.251 1.00 89.06 163 PHE A N 1
ATOM 1318 C CA . PHE A 1 163 ? -10.668 -7.943 13.222 1.00 89.06 163 PHE A CA 1
ATOM 1319 C C . PHE A 1 163 ? -11.017 -7.621 14.674 1.00 89.06 163 PHE A C 1
ATOM 1321 O O . PHE A 1 163 ? -10.470 -8.247 15.584 1.00 89.06 163 PHE A O 1
ATOM 1328 N N . CYS A 1 164 ? -11.849 -6.608 14.911 1.00 88.19 164 CYS A N 1
ATOM 1329 C CA . CYS A 1 164 ? -12.264 -6.212 16.249 1.00 88.19 164 CYS A CA 1
ATOM 1330 C C . CYS A 1 164 ? -13.785 -6.213 16.356 1.00 88.19 164 CYS A C 1
ATOM 1332 O O . CYS A 1 164 ? -14.490 -6.031 15.374 1.00 88.19 164 CYS A O 1
ATOM 1334 N N . SER A 1 165 ? -14.278 -6.372 17.580 1.00 81.25 165 SER A N 1
ATOM 1335 C CA . SER A 1 165 ? -15.712 -6.360 17.884 1.00 81.25 165 SER A CA 1
ATOM 1336 C C . SER A 1 165 ? -16.327 -4.955 17.864 1.00 81.25 165 SER A C 1
ATOM 1338 O O . SER A 1 165 ? -17.492 -4.787 18.209 1.00 81.25 165 SER A O 1
ATOM 1340 N N . GLU A 1 166 ? -15.554 -3.926 17.512 1.00 73.25 166 GLU A N 1
ATOM 1341 C CA . GLU A 1 166 ? -16.076 -2.572 17.363 1.00 73.25 166 GLU A CA 1
ATOM 1342 C C . GLU A 1 166 ? -16.757 -2.477 15.995 1.00 73.25 166 GLU A C 1
ATOM 1344 O O . GLU A 1 166 ? -16.134 -2.744 14.971 1.00 73.25 166 GLU A O 1
ATOM 1349 N N . ALA A 1 167 ? -18.017 -2.035 15.956 1.00 76.75 167 ALA A N 1
ATOM 1350 C CA . ALA A 1 167 ? -18.762 -1.796 14.714 1.00 76.75 167 ALA A CA 1
ATOM 1351 C C . ALA A 1 167 ? -18.237 -0.583 13.909 1.00 76.75 167 ALA A C 1
ATOM 1353 O O . ALA A 1 167 ? -18.978 0.030 13.142 1.00 76.75 167 ALA A O 1
ATOM 1354 N N . SER A 1 168 ? -16.971 -0.209 14.103 1.00 88.12 168 SER A N 1
ATOM 1355 C CA . SER A 1 168 ? -16.323 0.891 13.406 1.00 88.12 168 SER A CA 1
ATOM 1356 C C . SER A 1 168 ? -15.977 0.491 11.966 1.00 88.12 168 SER A C 1
ATOM 1358 O O . SER A 1 168 ? -15.667 -0.678 11.698 1.00 88.12 168 SER A O 1
ATOM 1360 N N . PRO A 1 169 ? -16.008 1.443 11.015 1.00 91.44 169 PRO A N 1
ATOM 1361 C CA . PRO A 1 169 ? -15.585 1.170 9.652 1.00 91.44 169 PRO A CA 1
ATOM 1362 C C . PRO A 1 169 ? -14.114 0.735 9.597 1.00 91.44 169 PRO A C 1
ATOM 1364 O O . PRO A 1 169 ? -13.247 1.342 10.234 1.00 91.44 169 PRO A O 1
ATOM 1367 N N . GLN A 1 170 ? -13.813 -0.293 8.803 1.00 92.50 170 GLN A N 1
ATOM 1368 C CA . GLN A 1 170 ? -12.477 -0.846 8.594 1.00 92.50 170 GLN A CA 1
ATOM 1369 C C . GLN A 1 170 ? -11.624 0.056 7.699 1.00 92.50 170 GLN A C 1
ATOM 1371 O O . GLN A 1 170 ? -11.206 -0.326 6.606 1.00 92.50 170 GLN A O 1
ATOM 1376 N N . THR A 1 171 ? -11.371 1.268 8.170 1.00 92.19 171 THR A N 1
ATOM 1377 C CA . THR A 1 171 ? -10.518 2.227 7.478 1.00 92.19 171 THR A CA 1
ATOM 1378 C C . THR A 1 171 ? -9.043 1.937 7.736 1.00 92.19 171 THR A C 1
ATOM 1380 O O . THR A 1 171 ? -8.670 1.321 8.741 1.00 92.19 171 THR A O 1
ATOM 1383 N N . VAL A 1 172 ? -8.164 2.439 6.866 1.00 91.88 172 VAL A N 1
ATOM 1384 C CA . VAL A 1 172 ? -6.706 2.363 7.087 1.00 91.88 172 VAL A CA 1
ATOM 1385 C C . VAL A 1 172 ? -6.328 3.026 8.418 1.00 91.88 172 VAL A C 1
ATOM 1387 O O . VAL A 1 172 ? -5.518 2.491 9.175 1.00 91.88 172 VAL A O 1
ATOM 1390 N N . LYS A 1 173 ? -6.966 4.160 8.745 1.00 91.62 173 LYS A N 1
ATOM 1391 C CA . LYS A 1 173 ? -6.791 4.859 10.026 1.00 91.62 173 LYS A CA 1
ATOM 1392 C C . LYS A 1 173 ? -7.170 3.953 11.195 1.00 91.62 173 LYS A C 1
ATOM 1394 O O . LYS A 1 173 ? -6.371 3.800 12.118 1.00 91.62 173 LYS A O 1
ATOM 1399 N N . HIS A 1 174 ? -8.339 3.316 11.124 1.00 92.75 174 HIS A N 1
ATOM 1400 C CA . HIS A 1 174 ? -8.793 2.399 12.159 1.00 92.75 174 HIS A CA 1
ATOM 1401 C C . HIS A 1 174 ? -7.761 1.288 12.370 1.00 92.75 174 HIS A C 1
ATOM 1403 O O . HIS A 1 174 ? -7.235 1.129 13.467 1.00 92.75 174 HIS A O 1
ATOM 1409 N N . LEU A 1 175 ? -7.382 0.571 11.313 1.00 92.69 175 LEU A N 1
ATOM 1410 C CA . LEU A 1 175 ? -6.452 -0.556 11.405 1.00 92.69 175 LEU A CA 1
ATOM 1411 C C . LEU A 1 175 ? -5.067 -0.164 11.947 1.00 92.69 175 LEU A C 1
ATOM 1413 O O . LEU A 1 175 ? -4.514 -0.863 12.800 1.00 92.69 175 LEU A O 1
ATOM 1417 N N . MET A 1 176 ? -4.517 0.960 11.479 1.00 91.25 176 MET A N 1
ATOM 1418 C CA . MET A 1 176 ? -3.137 1.361 11.764 1.00 91.25 176 MET A CA 1
ATOM 1419 C C . MET A 1 176 ? -2.973 2.246 12.997 1.00 91.25 176 MET A C 1
ATOM 1421 O O . MET A 1 176 ? -1.845 2.374 13.469 1.00 91.25 176 MET A O 1
ATOM 1425 N N . LEU A 1 177 ? -4.047 2.832 13.545 1.00 90.69 177 LEU A N 1
ATOM 1426 C CA . LEU A 1 177 ? -3.970 3.750 14.693 1.00 90.69 177 LEU A CA 1
ATOM 1427 C C . LEU A 1 177 ? -4.910 3.381 15.858 1.00 90.69 177 LEU A C 1
ATOM 1429 O O . LEU A 1 177 ? -4.523 3.561 17.014 1.00 90.69 177 LEU A O 1
ATOM 1433 N N . GLU A 1 178 ? -6.085 2.796 15.607 1.00 91.56 178 GLU A N 1
ATOM 1434 C CA . GLU A 1 178 ? -7.171 2.728 16.609 1.00 91.56 178 GLU A CA 1
ATOM 1435 C C . GLU A 1 178 ? -7.547 1.289 17.016 1.00 91.56 178 GLU A C 1
ATOM 1437 O O . GLU A 1 178 ? -7.735 1.005 18.198 1.00 91.56 178 GLU A O 1
ATOM 1442 N N . CYS A 1 179 ? -7.551 0.348 16.071 1.00 92.62 179 CYS A N 1
ATOM 1443 C CA . CYS A 1 179 ? -8.125 -0.993 16.186 1.00 92.62 179 CYS A CA 1
ATOM 1444 C C . CYS A 1 179 ? -7.647 -1.755 17.427 1.00 92.62 179 CYS A C 1
ATOM 1446 O O . CYS A 1 179 ? -6.455 -2.019 17.584 1.00 92.62 179 CYS A O 1
ATOM 1448 N N . ARG A 1 180 ? -8.542 -2.180 18.322 1.00 91.56 180 ARG A N 1
ATOM 1449 C CA . ARG A 1 180 ? -8.122 -2.885 19.550 1.00 91.56 180 ARG A CA 1
ATOM 1450 C C . ARG A 1 180 ? -7.310 -4.158 19.295 1.00 91.56 180 ARG A C 1
ATOM 1452 O O . ARG A 1 180 ? -6.373 -4.412 20.048 1.00 91.56 180 ARG A O 1
ATOM 1459 N N . LYS A 1 181 ? -7.609 -4.900 18.221 1.00 93.56 181 LYS A N 1
ATOM 1460 C CA . LYS A 1 181 ? -6.908 -6.147 17.870 1.00 93.56 181 LYS A CA 1
ATOM 1461 C C . LYS A 1 181 ? -5.400 -5.950 17.712 1.00 93.56 181 LYS A C 1
ATOM 1463 O O . LYS A 1 181 ? -4.635 -6.756 18.220 1.00 93.56 181 LYS A O 1
ATOM 1468 N N . TRP A 1 182 ? -4.992 -4.863 17.058 1.00 93.31 182 TRP A N 1
ATOM 1469 C CA . TRP A 1 182 ? -3.599 -4.623 16.659 1.00 93.31 182 TRP A CA 1
ATOM 1470 C C . TRP A 1 182 ? -2.821 -3.718 17.624 1.00 93.31 182 TRP A C 1
ATOM 1472 O O . TRP A 1 182 ? -1.851 -3.069 17.230 1.00 93.31 182 TRP A O 1
ATOM 1482 N N . ARG A 1 183 ? -3.274 -3.580 18.881 1.00 93.00 183 ARG A N 1
ATOM 1483 C CA . ARG A 1 183 ? -2.680 -2.637 19.848 1.00 93.00 183 ARG A CA 1
ATOM 1484 C C . ARG A 1 183 ? -1.187 -2.905 20.069 1.00 93.00 183 ARG A C 1
ATOM 1486 O O . ARG A 1 183 ? -0.390 -1.969 20.001 1.00 93.00 183 ARG A O 1
ATOM 1493 N N . ARG A 1 184 ? -0.815 -4.171 20.286 1.00 94.38 184 ARG A N 1
ATOM 1494 C CA . ARG A 1 184 ? 0.572 -4.588 20.562 1.00 94.38 184 ARG A CA 1
ATOM 1495 C C . ARG A 1 184 ? 1.478 -4.351 19.353 1.00 94.38 184 ARG A C 1
ATOM 1497 O O . ARG A 1 184 ? 2.592 -3.850 19.486 1.00 94.38 184 ARG A O 1
ATOM 1504 N N . GLU A 1 185 ? 0.996 -4.671 18.159 1.00 95.62 185 GLU A N 1
ATOM 1505 C CA . GLU A 1 185 ? 1.712 -4.485 16.899 1.00 95.62 185 GLU A CA 1
ATOM 1506 C C . GLU A 1 185 ? 1.900 -2.998 16.596 1.00 95.62 185 GLU A C 1
ATOM 1508 O O . GLU A 1 185 ? 2.983 -2.591 16.180 1.00 95.62 185 GLU A O 1
ATOM 1513 N N . ARG A 1 186 ? 0.894 -2.159 16.880 1.00 94.00 186 ARG A N 1
ATOM 1514 C CA . ARG A 1 186 ? 1.020 -0.700 16.760 1.00 94.00 186 ARG A CA 1
ATOM 1515 C C . ARG A 1 186 ? 2.030 -0.110 17.730 1.00 94.00 186 ARG A C 1
ATOM 1517 O O . ARG A 1 186 ? 2.731 0.831 17.375 1.00 94.00 186 ARG A O 1
ATOM 1524 N N . GLU A 1 187 ? 2.111 -0.611 18.957 1.00 93.25 187 GLU A N 1
ATOM 1525 C CA . GLU A 1 187 ? 3.131 -0.169 19.913 1.00 93.25 187 GLU A CA 1
ATOM 1526 C C . GLU A 1 187 ? 4.535 -0.487 19.409 1.00 93.25 187 GLU A C 1
ATOM 1528 O O . GLU A 1 187 ? 5.366 0.419 19.342 1.00 93.25 187 GLU A O 1
ATOM 1533 N N . LYS A 1 188 ? 4.762 -1.719 18.941 1.00 95.12 188 LYS A N 1
ATOM 1534 C CA . LYS A 1 188 ? 6.025 -2.116 18.300 1.00 95.12 188 LYS A CA 1
ATOM 1535 C C . LYS A 1 188 ? 6.343 -1.243 17.087 1.00 95.12 188 LYS A C 1
ATOM 1537 O O . LYS A 1 188 ? 7.452 -0.728 16.984 1.00 95.12 188 LYS A O 1
ATOM 1542 N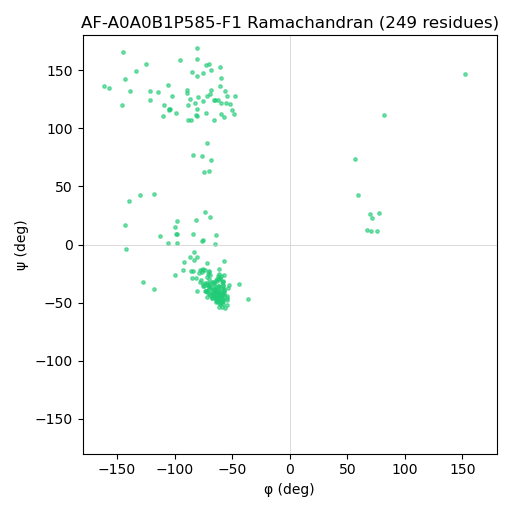 N . MET A 1 189 ? 5.361 -1.019 16.212 1.00 94.88 189 MET A N 1
ATOM 1543 C CA . MET A 1 189 ? 5.494 -0.133 15.056 1.00 94.88 189 MET A CA 1
ATOM 1544 C C . MET A 1 189 ? 5.948 1.266 15.485 1.00 94.88 189 MET A C 1
ATOM 1546 O O . MET A 1 189 ? 6.951 1.761 14.988 1.00 94.88 189 MET A O 1
ATOM 1550 N N . MET A 1 190 ? 5.267 1.888 16.449 1.00 92.56 190 MET A N 1
ATOM 1551 C CA . MET A 1 190 ? 5.592 3.245 16.902 1.00 92.56 190 MET A CA 1
ATOM 1552 C C . MET A 1 190 ? 6.967 3.338 17.577 1.00 92.56 190 MET A C 1
ATOM 1554 O O . MET A 1 190 ? 7.641 4.355 17.430 1.00 92.56 190 MET A O 1
ATOM 1558 N N . ILE A 1 191 ? 7.406 2.295 18.286 1.00 92.62 191 ILE A N 1
ATOM 1559 C CA . ILE A 1 191 ? 8.764 2.218 18.845 1.00 92.62 191 ILE A CA 1
ATOM 1560 C C . ILE A 1 1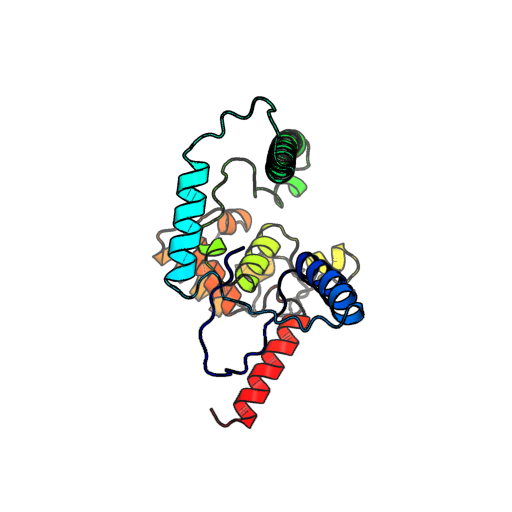91 ? 9.803 2.214 17.718 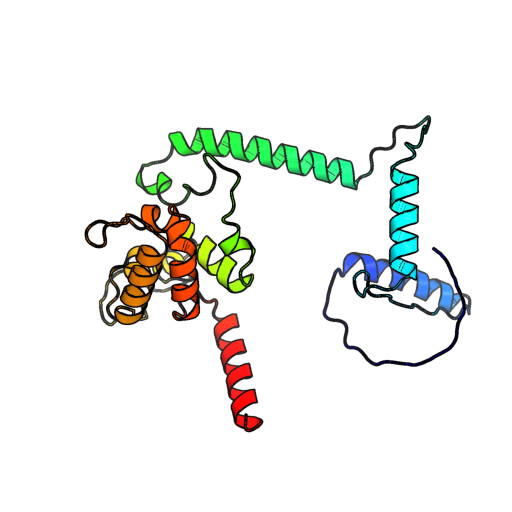1.00 92.62 191 ILE A C 1
ATOM 1562 O O . ILE A 1 191 ? 10.762 2.979 17.767 1.00 92.62 191 ILE A O 1
ATOM 1566 N N . GLU A 1 192 ? 9.603 1.401 16.682 1.00 92.88 192 GLU A N 1
ATOM 1567 C CA . GLU A 1 192 ? 10.523 1.322 15.540 1.00 92.88 192 GLU A CA 1
ATOM 1568 C C . GLU A 1 192 ? 10.574 2.631 14.737 1.00 92.88 192 GLU A C 1
ATOM 1570 O O . GLU A 1 192 ? 11.649 3.071 14.327 1.00 92.88 192 GLU A O 1
ATOM 1575 N N . ILE A 1 193 ? 9.429 3.298 14.571 1.00 92.56 193 ILE A N 1
ATOM 1576 C CA . ILE A 1 193 ? 9.348 4.618 13.931 1.00 92.56 193 ILE A CA 1
ATOM 1577 C C . ILE A 1 193 ? 10.154 5.653 14.743 1.00 92.56 193 ILE A C 1
ATOM 1579 O O . ILE A 1 193 ? 10.937 6.412 14.168 1.00 92.56 193 ILE A O 1
ATOM 1583 N N . LYS A 1 194 ? 10.041 5.653 16.081 1.00 91.56 194 LYS A N 1
ATOM 1584 C CA . LYS A 1 194 ? 10.834 6.541 16.951 1.00 91.56 194 LYS A CA 1
ATOM 1585 C C . LYS A 1 194 ? 12.333 6.251 16.879 1.00 91.56 194 LYS A C 1
ATOM 1587 O O . LYS A 1 194 ? 13.115 7.187 16.757 1.00 91.56 194 LYS A O 1
ATOM 1592 N N . LYS A 1 195 ? 12.736 4.975 16.901 1.00 91.94 195 LYS A N 1
ATOM 1593 C CA . LYS A 1 195 ? 14.148 4.568 16.744 1.00 91.94 195 LYS A CA 1
ATOM 1594 C C . LYS A 1 195 ? 14.750 5.051 15.425 1.00 91.94 195 LYS A C 1
ATOM 1596 O O . LYS A 1 195 ? 15.925 5.383 15.376 1.00 91.94 195 LYS A O 1
ATOM 1601 N N . SER A 1 196 ? 13.933 5.136 14.377 1.00 89.62 196 SER A N 1
ATOM 1602 C CA . SER A 1 196 ? 14.337 5.641 13.059 1.00 89.62 196 SER A CA 1
ATOM 1603 C C . SER A 1 196 ? 14.453 7.179 13.004 1.00 89.62 196 SER A C 1
ATOM 1605 O O . SER A 1 196 ? 14.711 7.744 11.943 1.00 89.62 196 SER A O 1
ATOM 1607 N N . GLY A 1 197 ? 14.255 7.880 14.130 1.00 88.75 197 GLY A N 1
ATOM 1608 C CA . GLY A 1 197 ? 14.420 9.332 14.250 1.00 88.75 197 GLY A CA 1
ATOM 1609 C C . GLY A 1 197 ? 13.261 10.151 13.675 1.00 88.75 197 GLY A C 1
ATOM 1610 O O . GLY A 1 197 ? 13.474 11.266 13.187 1.00 88.75 197 GLY A O 1
ATOM 1611 N N . SER A 1 198 ? 12.053 9.583 13.641 1.00 88.62 198 SER A N 1
ATOM 1612 C CA . SER A 1 198 ? 10.829 10.295 13.258 1.00 88.62 198 SER A CA 1
ATOM 1613 C C . SER A 1 198 ? 10.284 11.132 14.418 1.00 88.62 198 SER A C 1
ATOM 1615 O O . SER A 1 198 ? 10.312 10.705 15.572 1.00 88.62 198 SER A O 1
ATOM 1617 N N . HIS A 1 199 ? 9.712 12.293 14.095 1.00 84.56 199 HIS A N 1
ATOM 1618 C CA . HIS A 1 199 ? 9.084 13.206 15.058 1.00 84.56 199 HIS A CA 1
ATOM 1619 C C . HIS A 1 199 ? 7.551 13.078 15.093 1.00 84.56 199 HIS A C 1
ATOM 1621 O O . HIS A 1 199 ? 6.861 13.958 15.606 1.00 84.56 199 HIS A O 1
ATOM 1627 N N . LEU A 1 200 ? 6.989 11.999 14.534 1.00 83.75 200 LEU A N 1
ATOM 1628 C CA . LEU A 1 200 ? 5.544 11.775 14.524 1.00 83.75 200 LEU A CA 1
ATOM 1629 C C . LEU A 1 200 ? 4.981 11.709 15.956 1.00 83.75 200 LEU A C 1
ATOM 1631 O O . LEU A 1 200 ? 5.359 10.862 16.772 1.00 83.75 200 LEU A O 1
ATOM 1635 N N . ASN A 1 201 ? 4.030 12.595 16.263 1.00 79.38 201 ASN A N 1
ATOM 1636 C CA . ASN A 1 201 ? 3.401 12.665 17.578 1.00 79.38 201 ASN A CA 1
ATOM 1637 C C . ASN A 1 201 ? 2.229 11.685 17.685 1.00 79.38 201 ASN A C 1
ATOM 1639 O O . ASN A 1 201 ? 1.142 11.962 17.183 1.00 79.38 201 ASN A O 1
ATOM 1643 N N . ARG A 1 202 ? 2.410 10.594 18.440 1.00 75.56 202 ARG A N 1
ATOM 1644 C CA . ARG A 1 202 ? 1.406 9.532 18.651 1.00 75.56 202 ARG A CA 1
ATOM 1645 C C . ARG A 1 202 ? -0.023 10.030 18.922 1.00 75.56 202 ARG A C 1
ATOM 1647 O O . ARG A 1 202 ? -0.957 9.351 18.510 1.00 75.56 202 ARG A O 1
ATOM 1654 N N . LYS A 1 203 ? -0.209 11.169 19.602 1.00 75.31 203 LYS A N 1
ATOM 1655 C CA . LYS A 1 203 ? -1.541 11.693 19.954 1.00 75.31 203 LYS A CA 1
ATOM 1656 C C . LYS A 1 203 ? -2.285 12.351 18.786 1.00 75.31 203 LYS A C 1
ATOM 1658 O O . LYS A 1 203 ? -3.505 12.420 18.842 1.00 75.31 203 LYS A O 1
ATOM 1663 N N . ASN A 1 204 ? -1.587 12.825 17.751 1.00 78.56 204 ASN A N 1
ATOM 1664 C CA . ASN A 1 204 ? -2.197 13.583 16.651 1.00 78.56 204 ASN A CA 1
ATOM 1665 C C . ASN A 1 204 ? -1.631 13.201 15.269 1.00 78.56 204 ASN A C 1
ATOM 1667 O O . ASN A 1 204 ? -1.423 14.050 14.406 1.00 78.56 204 ASN A O 1
ATOM 1671 N N . ILE A 1 205 ? -1.334 11.913 15.062 1.00 83.88 205 ILE A N 1
ATOM 1672 C CA . ILE A 1 205 ? -0.908 11.406 13.750 1.00 83.88 205 ILE A CA 1
ATOM 1673 C C . ILE A 1 205 ? -2.121 11.317 12.830 1.00 83.88 205 ILE A C 1
ATOM 1675 O O . ILE A 1 205 ? -3.073 10.583 13.108 1.00 83.88 205 ILE A O 1
ATOM 1679 N N . ARG A 1 206 ? -2.047 11.983 11.675 1.00 85.00 206 ARG A N 1
ATOM 1680 C CA . ARG A 1 206 ? -2.919 11.656 10.546 1.00 85.00 206 ARG A CA 1
ATOM 1681 C C . ARG A 1 206 ? -2.304 10.511 9.757 1.00 85.00 206 ARG A C 1
ATOM 1683 O O . ARG A 1 206 ? -1.084 10.409 9.627 1.00 85.00 206 ARG A O 1
ATOM 1690 N N . ILE A 1 207 ? -3.149 9.673 9.165 1.00 86.12 207 ILE A N 1
ATOM 1691 C CA . ILE A 1 207 ? -2.679 8.521 8.387 1.00 86.12 207 ILE A CA 1
ATOM 1692 C C . ILE A 1 207 ? -1.771 8.940 7.218 1.00 86.12 207 ILE A C 1
ATOM 1694 O O . ILE A 1 207 ? -0.817 8.245 6.886 1.00 86.12 207 ILE A O 1
ATOM 1698 N N . GLN A 1 208 ? -2.012 10.119 6.639 1.00 81.62 208 GLN A N 1
ATOM 1699 C CA . GLN A 1 208 ? -1.193 10.660 5.557 1.00 81.62 208 GLN A CA 1
ATOM 1700 C C . GLN A 1 208 ? 0.219 11.013 6.024 1.00 81.62 208 GLN A C 1
ATOM 1702 O O . GLN A 1 208 ? 1.159 10.816 5.262 1.00 81.62 208 GLN A O 1
ATOM 1707 N N . ASP A 1 209 ? 0.374 11.509 7.254 1.00 83.69 209 ASP A N 1
ATOM 1708 C CA . ASP A 1 209 ? 1.684 11.869 7.806 1.00 83.69 209 ASP A CA 1
ATOM 1709 C C . ASP A 1 209 ? 2.515 10.602 8.060 1.00 83.69 209 ASP A C 1
ATOM 1711 O O . ASP A 1 209 ? 3.708 10.571 7.767 1.00 83.69 209 ASP A O 1
ATOM 1715 N N . LEU A 1 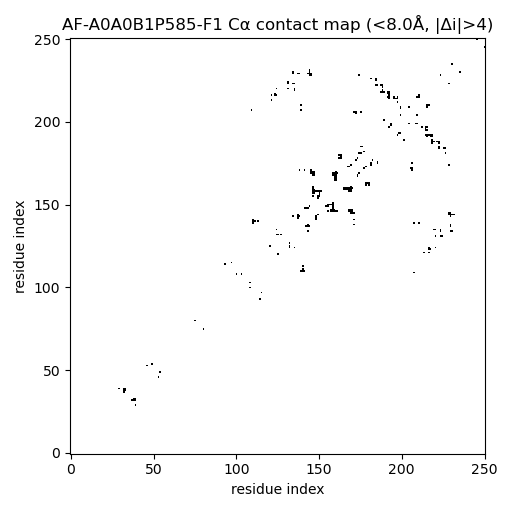210 ? 1.853 9.519 8.487 1.00 86.81 210 LEU A N 1
ATOM 1716 C CA . LEU A 1 210 ? 2.474 8.208 8.670 1.00 86.81 210 LEU A CA 1
ATOM 1717 C C . LEU A 1 210 ? 3.049 7.647 7.357 1.00 86.81 210 LEU A C 1
ATOM 1719 O O . LEU A 1 210 ? 4.165 7.145 7.346 1.00 86.81 210 LEU A O 1
ATOM 1723 N N . PHE A 1 211 ? 2.317 7.755 6.243 1.00 86.38 211 PHE A N 1
ATOM 1724 C CA . PHE A 1 211 ? 2.779 7.286 4.926 1.00 86.38 211 PHE A CA 1
ATOM 1725 C C . PHE A 1 211 ? 3.677 8.281 4.170 1.00 86.38 211 PHE A C 1
ATOM 1727 O O . PHE A 1 211 ? 4.263 7.915 3.143 1.00 86.38 211 PHE A O 1
ATOM 1734 N N . ALA A 1 212 ? 3.734 9.540 4.610 1.00 82.44 212 ALA A N 1
ATOM 1735 C CA . ALA A 1 212 ? 4.590 10.572 4.027 1.00 82.44 212 ALA A CA 1
ATOM 1736 C C . ALA A 1 212 ? 6.011 10.544 4.608 1.00 82.44 212 ALA A C 1
ATOM 1738 O O . ALA A 1 212 ? 6.956 10.904 3.907 1.00 82.44 212 ALA A O 1
ATOM 1739 N N . ASP A 1 213 ? 6.170 10.108 5.858 1.00 84.88 213 ASP A N 1
ATOM 1740 C CA . ASP A 1 213 ? 7.474 10.015 6.506 1.00 84.88 213 ASP A CA 1
ATOM 1741 C C . ASP A 1 213 ? 8.228 8.738 6.092 1.00 84.88 213 ASP A C 1
ATOM 1743 O O . ASP A 1 213 ? 7.881 7.629 6.495 1.00 84.88 213 ASP A O 1
ATOM 1747 N N . HIS A 1 214 ? 9.309 8.896 5.323 1.00 84.94 214 HIS A N 1
ATOM 1748 C CA . HIS A 1 214 ? 10.192 7.792 4.922 1.00 84.94 214 HIS A CA 1
ATOM 1749 C C . HIS A 1 214 ? 10.831 7.067 6.120 1.00 84.94 214 HIS A C 1
ATOM 1751 O O . HIS A 1 214 ? 11.127 5.876 6.038 1.00 84.94 214 HIS A O 1
ATOM 1757 N N . LYS A 1 215 ? 11.008 7.749 7.261 1.00 88.38 215 LYS A N 1
ATOM 1758 C CA . LYS A 1 215 ? 11.525 7.131 8.492 1.00 88.38 215 LYS A CA 1
ATOM 1759 C C . LYS A 1 215 ? 10.511 6.176 9.114 1.00 88.38 215 LYS A C 1
ATOM 1761 O O . LYS A 1 215 ? 10.893 5.261 9.840 1.00 88.38 215 LYS A O 1
ATOM 1766 N N . ALA A 1 216 ? 9.222 6.352 8.820 1.00 89.81 216 ALA A N 1
ATOM 1767 C CA . ALA A 1 216 ? 8.182 5.465 9.316 1.00 89.81 216 ALA A CA 1
ATOM 1768 C C . ALA A 1 216 ? 8.105 4.143 8.535 1.00 89.81 216 ALA A C 1
ATOM 1770 O O . ALA A 1 216 ? 7.619 3.141 9.063 1.00 89.81 216 ALA A O 1
ATOM 1771 N N . THR A 1 217 ? 8.617 4.109 7.302 1.00 91.19 217 THR A N 1
ATOM 1772 C CA . THR A 1 217 ? 8.472 2.988 6.366 1.00 91.19 217 THR A CA 1
ATOM 1773 C C . THR A 1 217 ? 8.928 1.650 6.931 1.00 91.19 217 THR A C 1
ATOM 1775 O O . THR A 1 217 ? 8.199 0.667 6.817 1.00 91.19 217 THR A O 1
ATOM 1778 N N . VAL A 1 218 ? 10.091 1.586 7.586 1.00 91.94 218 VAL A N 1
ATOM 1779 C CA . VAL A 1 218 ? 10.595 0.326 8.164 1.00 91.94 218 VAL A CA 1
ATOM 1780 C C . VAL A 1 218 ? 9.626 -0.215 9.220 1.00 91.94 218 VAL A C 1
ATOM 1782 O O . VAL A 1 218 ? 9.301 -1.404 9.216 1.00 91.94 218 VAL A O 1
ATOM 1785 N N . GLY A 1 219 ? 9.118 0.658 10.094 1.00 93.44 219 GLY A N 1
ATOM 1786 C CA . GLY A 1 219 ? 8.118 0.295 11.098 1.00 93.44 219 GLY A CA 1
ATOM 1787 C C . GLY A 1 219 ? 6.809 -0.178 10.463 1.00 93.44 219 GLY A C 1
ATOM 1788 O O . GLY A 1 219 ? 6.261 -1.197 10.882 1.00 93.44 219 GLY A O 1
ATOM 1789 N N . LEU A 1 220 ? 6.345 0.508 9.413 1.00 93.31 220 LEU A N 1
ATOM 1790 C CA . LEU A 1 220 ? 5.129 0.146 8.677 1.00 93.31 220 LEU A CA 1
ATOM 1791 C C . LEU A 1 220 ? 5.258 -1.219 7.999 1.00 93.31 220 LEU A C 1
ATOM 1793 O O . LEU A 1 220 ? 4.354 -2.041 8.102 1.00 93.31 220 LEU A O 1
ATOM 1797 N N . LEU A 1 221 ? 6.386 -1.497 7.346 1.00 93.56 221 LEU A N 1
ATOM 1798 C CA . LEU A 1 221 ? 6.622 -2.788 6.700 1.00 93.56 221 LEU A CA 1
ATOM 1799 C C . LEU A 1 221 ? 6.682 -3.926 7.724 1.00 93.56 221 LEU A C 1
ATOM 1801 O O . LEU A 1 221 ? 6.096 -4.981 7.490 1.00 93.56 221 LEU A O 1
ATOM 1805 N N . LYS A 1 222 ? 7.319 -3.712 8.885 1.00 93.88 222 LYS A N 1
ATOM 1806 C CA . LYS A 1 222 ? 7.300 -4.687 9.989 1.00 93.88 222 LYS A CA 1
ATOM 1807 C C . LYS A 1 222 ? 5.876 -4.930 10.489 1.00 93.88 222 LYS A C 1
ATOM 1809 O O . LYS A 1 222 ? 5.481 -6.082 10.634 1.00 93.88 222 LYS A O 1
ATOM 1814 N N . PHE A 1 223 ? 5.096 -3.868 10.679 1.00 94.81 223 PHE A N 1
ATOM 1815 C CA . PHE A 1 223 ? 3.692 -3.962 11.076 1.00 94.81 223 PHE A CA 1
ATOM 1816 C C . PHE A 1 223 ? 2.858 -4.751 10.062 1.00 94.81 223 PHE A C 1
ATOM 1818 O O . PHE A 1 223 ? 2.133 -5.662 10.445 1.00 94.81 223 PHE A O 1
ATOM 1825 N N . LEU A 1 224 ? 2.987 -4.473 8.764 1.00 93.88 224 LEU A N 1
ATOM 1826 C CA . LEU A 1 224 ? 2.273 -5.203 7.708 1.00 93.88 224 LEU A CA 1
ATOM 1827 C C . LEU A 1 224 ? 2.770 -6.640 7.524 1.00 93.88 224 LEU A C 1
ATOM 1829 O O . LEU A 1 224 ? 2.041 -7.493 7.030 1.00 93.88 224 LEU A O 1
ATOM 1833 N N . LYS A 1 225 ? 4.005 -6.945 7.922 1.00 92.19 225 LYS A N 1
ATOM 1834 C CA . LYS A 1 225 ? 4.489 -8.326 7.947 1.00 92.19 225 LYS A CA 1
ATOM 1835 C C . LYS A 1 225 ? 3.836 -9.121 9.079 1.00 92.19 225 LYS A C 1
ATOM 1837 O O . LYS A 1 225 ? 3.498 -10.278 8.880 1.00 92.19 225 LYS A O 1
ATOM 1842 N N . THR A 1 226 ? 3.653 -8.509 10.250 1.00 91.44 226 THR A N 1
ATOM 1843 C CA . THR A 1 226 ? 3.031 -9.172 11.410 1.00 91.44 226 THR A CA 1
ATOM 1844 C C . THR A 1 226 ? 1.509 -9.182 11.347 1.00 91.44 226 THR A C 1
ATOM 1846 O O . THR A 1 226 ? 0.869 -10.064 11.907 1.00 91.44 226 THR A O 1
ATOM 1849 N N . THR A 1 227 ? 0.918 -8.185 10.693 1.00 87.94 227 THR A N 1
ATOM 1850 C CA . THR A 1 227 ? -0.529 -8.042 10.567 1.00 87.94 227 THR A CA 1
ATOM 1851 C C . THR A 1 227 ? -0.956 -8.500 9.179 1.00 87.94 227 THR A C 1
ATOM 1853 O O . THR A 1 227 ? -0.454 -8.022 8.166 1.00 87.94 227 THR A O 1
ATOM 1856 N N . ARG A 1 228 ? -1.928 -9.410 9.097 1.00 83.31 228 ARG A N 1
ATOM 1857 C CA . ARG A 1 228 ? -2.511 -9.860 7.816 1.00 83.31 228 ARG A CA 1
ATOM 1858 C C . ARG A 1 228 ? -3.434 -8.805 7.183 1.00 83.31 228 ARG A C 1
ATOM 1860 O O . ARG A 1 228 ? -4.392 -9.123 6.488 1.00 83.31 228 ARG A O 1
ATOM 1867 N N . ILE A 1 229 ? -3.182 -7.528 7.465 1.00 90.50 229 ILE A N 1
ATOM 1868 C CA . ILE A 1 229 ? -3.966 -6.410 6.953 1.00 90.50 229 ILE A CA 1
ATOM 1869 C C . ILE A 1 229 ? -3.717 -6.284 5.448 1.00 90.50 229 ILE A C 1
ATOM 1871 O O . ILE A 1 229 ? -2.568 -6.226 5.002 1.00 90.50 229 ILE A O 1
ATOM 1875 N N . GLY A 1 230 ? -4.802 -6.210 4.674 1.00 85.00 230 GLY A N 1
ATOM 1876 C CA . GLY A 1 230 ? -4.746 -5.992 3.230 1.00 85.00 230 GLY A CA 1
ATOM 1877 C C . GLY A 1 230 ? -4.215 -7.177 2.420 1.00 85.00 230 GLY A C 1
ATOM 1878 O O . GLY A 1 230 ? -3.906 -6.988 1.248 1.00 85.00 230 GLY A O 1
ATOM 1879 N N . CYS A 1 231 ? -4.076 -8.366 3.014 1.00 84.50 231 CYS A N 1
ATOM 1880 C CA . CYS A 1 231 ? -3.765 -9.591 2.274 1.00 84.50 231 CYS A CA 1
ATOM 1881 C C . CYS A 1 231 ? -4.952 -9.993 1.392 1.00 84.50 231 CYS A C 1
ATOM 1883 O O . CYS A 1 231 ? -6.087 -10.028 1.869 1.00 84.50 231 CYS A O 1
ATOM 1885 N N . CYS A 1 232 ? -4.679 -10.314 0.126 1.00 68.50 232 CYS A N 1
ATOM 1886 C CA . CYS A 1 232 ? -5.676 -10.909 -0.763 1.00 68.50 232 CYS A CA 1
ATOM 1887 C C . CYS A 1 232 ? -6.002 -12.336 -0.289 1.00 68.50 232 CYS A C 1
ATOM 1889 O O . CYS A 1 232 ? -5.135 -13.001 0.277 1.00 68.50 232 CYS A O 1
ATOM 1891 N N . ILE A 1 233 ? -7.229 -12.804 -0.523 1.00 57.81 233 ILE A N 1
ATOM 1892 C CA . ILE A 1 233 ? -7.720 -14.122 -0.079 1.00 57.81 233 ILE A CA 1
ATOM 1893 C C . ILE A 1 233 ? -6.820 -15.259 -0.618 1.00 57.81 233 ILE A C 1
ATOM 1895 O O . ILE A 1 233 ? -6.403 -16.109 0.160 1.00 57.81 233 ILE A O 1
ATOM 1899 N N . ASP A 1 234 ? -6.351 -15.171 -1.869 1.00 52.81 234 ASP A N 1
ATOM 1900 C CA . ASP A 1 234 ? -5.415 -16.143 -2.477 1.00 52.81 234 ASP A CA 1
ATOM 1901 C C . ASP A 1 234 ? -4.047 -16.260 -1.770 1.00 52.81 234 ASP A C 1
ATOM 1903 O O . ASP A 1 234 ? -3.354 -17.270 -1.896 1.00 52.81 234 ASP A O 1
ATOM 1907 N N . GLU A 1 235 ? -3.595 -15.218 -1.061 1.00 51.75 235 GLU A N 1
ATOM 1908 C CA . GLU A 1 235 ? -2.357 -15.293 -0.269 1.00 51.75 235 GLU A CA 1
ATOM 1909 C C . GLU A 1 235 ? -2.590 -16.014 1.066 1.00 51.75 235 GLU A C 1
ATOM 1911 O O . GLU A 1 235 ? -1.651 -16.578 1.620 1.00 51.75 235 GLU A O 1
ATOM 1916 N N . GLN A 1 236 ? -3.828 -16.020 1.572 1.00 49.47 236 GLN A N 1
ATOM 1917 C CA . GLN A 1 236 ? -4.192 -16.675 2.831 1.00 49.47 236 GLN A CA 1
ATOM 1918 C C . GLN A 1 236 ? -4.210 -18.200 2.676 1.00 49.47 236 GLN A C 1
ATOM 1920 O O . GLN A 1 236 ? -3.706 -18.901 3.552 1.00 49.47 236 GLN A O 1
ATOM 1925 N N . GLU A 1 237 ? -4.713 -18.690 1.541 1.00 46.59 237 GLU A N 1
ATOM 1926 C CA . GLU A 1 237 ? -4.770 -20.119 1.205 1.00 46.59 237 GLU A CA 1
ATOM 1927 C C . GLU A 1 237 ? -3.367 -20.694 0.948 1.00 46.59 237 GLU A C 1
ATOM 1929 O O . GLU A 1 237 ? -2.997 -21.716 1.523 1.00 46.59 237 GLU A O 1
ATOM 1934 N N . LYS A 1 238 ? -2.513 -19.977 0.202 1.00 48.19 238 LYS A N 1
ATOM 1935 C CA . LYS A 1 238 ? -1.133 -20.419 -0.087 1.00 48.19 238 LYS A CA 1
ATOM 1936 C C . LYS A 1 238 ? -0.234 -20.471 1.148 1.00 48.19 238 LYS A C 1
ATOM 1938 O O . LYS A 1 238 ? 0.646 -21.323 1.236 1.00 48.19 238 LYS A O 1
ATOM 1943 N N . GLU A 1 239 ? -0.415 -19.567 2.113 1.00 48.81 239 GLU A N 1
ATOM 1944 C CA . GLU A 1 239 ? 0.334 -19.616 3.379 1.00 48.81 239 GLU A CA 1
ATOM 1945 C C . GLU A 1 239 ? -0.154 -20.753 4.291 1.00 48.81 239 GLU A C 1
ATOM 1947 O O . GLU A 1 239 ? 0.656 -21.352 5.001 1.00 48.81 239 GLU A O 1
ATOM 1952 N N . GLN A 1 240 ? -1.453 -21.075 4.251 1.00 45.78 240 GLN A N 1
ATOM 1953 C CA . GLN A 1 240 ? -2.022 -22.225 4.957 1.00 45.78 240 GLN A CA 1
ATOM 1954 C C . GLN A 1 240 ? -1.514 -23.547 4.373 1.00 45.78 240 GLN A C 1
ATOM 1956 O O . GLN A 1 240 ? -1.046 -24.381 5.146 1.00 45.78 240 GLN A O 1
ATOM 1961 N N . GLU A 1 241 ? -1.474 -23.695 3.047 1.00 40.66 241 GLU A N 1
ATOM 1962 C CA . GLU A 1 241 ? -0.885 -24.864 2.375 1.00 40.66 241 GLU A CA 1
ATOM 1963 C C . GLU A 1 241 ? 0.600 -25.046 2.723 1.00 40.66 241 GLU A C 1
ATOM 1965 O O . GLU A 1 241 ? 1.024 -26.144 3.076 1.00 40.66 241 GLU A O 1
ATOM 1970 N N . VAL A 1 242 ? 1.399 -23.970 2.722 1.00 50.53 242 VAL A N 1
ATOM 1971 C CA . VAL A 1 242 ? 2.825 -24.035 3.101 1.00 50.53 242 VAL A CA 1
ATOM 1972 C C . VAL A 1 242 ? 3.014 -24.367 4.588 1.00 50.53 242 VAL A C 1
ATOM 1974 O O . VAL A 1 242 ? 3.991 -25.021 4.952 1.00 50.53 242 VAL A O 1
ATOM 1977 N N . SER A 1 243 ? 2.100 -23.937 5.462 1.00 42.69 243 SER A N 1
ATOM 1978 C CA . SER A 1 243 ? 2.132 -24.291 6.887 1.00 42.69 243 SER A CA 1
ATOM 1979 C C . SER A 1 243 ? 1.697 -25.735 7.159 1.00 42.69 243 SER A C 1
ATOM 1981 O O . SER A 1 243 ? 2.299 -26.390 8.005 1.00 42.69 243 SER A O 1
ATOM 1983 N N . HIS A 1 244 ? 0.727 -26.251 6.399 1.00 40.97 244 HIS A N 1
ATOM 1984 C CA . HIS A 1 244 ? 0.283 -27.644 6.458 1.00 40.97 244 HIS A CA 1
ATOM 1985 C C . HIS A 1 244 ? 1.392 -28.583 5.965 1.00 40.97 244 HIS A C 1
ATOM 1987 O O . HIS A 1 244 ? 1.761 -29.524 6.656 1.00 40.97 244 HIS A O 1
ATOM 1993 N N . LEU A 1 245 ? 2.044 -28.228 4.852 1.00 42.62 245 LEU A N 1
ATOM 1994 C CA . LEU A 1 245 ? 3.198 -28.955 4.312 1.00 42.62 245 LEU A CA 1
ATOM 1995 C C . LEU A 1 245 ? 4.405 -28.989 5.266 1.00 42.62 245 LEU A C 1
ATOM 1997 O O . LEU A 1 245 ? 5.184 -29.934 5.220 1.00 42.62 245 LEU A O 1
ATOM 2001 N N . ARG A 1 246 ? 4.591 -27.983 6.131 1.00 42.97 246 ARG A N 1
ATOM 2002 C CA . ARG A 1 246 ? 5.658 -28.000 7.154 1.00 42.97 246 ARG A CA 1
ATOM 2003 C C . ARG A 1 246 ? 5.341 -28.917 8.331 1.00 42.97 246 ARG A C 1
ATOM 2005 O O . ARG A 1 246 ? 6.247 -29.568 8.838 1.00 42.97 246 ARG A O 1
ATOM 2012 N N . LEU A 1 247 ? 4.072 -28.993 8.727 1.00 45.84 247 LEU A N 1
ATOM 2013 C CA . LEU A 1 247 ? 3.620 -29.904 9.779 1.00 45.84 247 LEU A CA 1
ATOM 2014 C C . LEU A 1 247 ? 3.668 -31.368 9.319 1.00 45.84 247 LEU A C 1
ATOM 2016 O O . LEU A 1 247 ? 4.078 -32.223 10.097 1.00 45.84 247 LEU A O 1
ATOM 2020 N N . ASP A 1 248 ? 3.364 -31.640 8.047 1.00 40.94 248 ASP A N 1
ATOM 2021 C CA . ASP A 1 248 ? 3.450 -32.988 7.465 1.00 40.94 248 ASP A CA 1
ATOM 2022 C C . ASP A 1 248 ? 4.900 -33.456 7.221 1.00 40.94 248 ASP A C 1
ATOM 2024 O O . ASP A 1 248 ? 5.163 -34.656 7.150 1.00 40.94 248 ASP A O 1
ATOM 2028 N N . LEU A 1 249 ? 5.857 -32.524 7.116 1.00 40.97 249 LEU A N 1
ATOM 2029 C CA . LEU A 1 249 ? 7.286 -32.815 6.920 1.00 40.97 249 LEU A CA 1
ATOM 2030 C C . LEU A 1 249 ? 8.119 -32.779 8.212 1.00 40.97 249 LEU A C 1
ATOM 2032 O O . LEU A 1 249 ? 9.327 -32.999 8.147 1.00 40.97 249 LEU A O 1
ATOM 2036 N N . GLY A 1 250 ? 7.505 -32.527 9.374 1.00 38.66 250 GLY A N 1
ATOM 2037 C CA . GLY A 1 250 ? 8.184 -32.595 10.671 1.00 38.66 250 GLY A CA 1
ATOM 2038 C C . GLY A 1 250 ? 9.389 -31.654 10.820 1.00 38.66 250 GLY A C 1
ATOM 2039 O O . GLY A 1 250 ? 10.414 -32.077 11.357 1.00 38.66 250 GLY A O 1
ATOM 2040 N N . ILE A 1 251 ? 9.283 -30.401 10.348 1.00 36.81 251 ILE A N 1
ATOM 2041 C CA . ILE A 1 251 ? 10.272 -29.326 10.588 1.00 36.81 251 ILE A CA 1
ATOM 2042 C C . ILE A 1 251 ? 9.618 -28.150 11.313 1.00 36.81 251 ILE A C 1
ATOM 2044 O O . ILE A 1 251 ? 8.618 -27.610 10.784 1.00 36.81 251 ILE A O 1
#

Organism: Uncinula necator (NCBI:txid52586)

Mean predicted aligned error: 16.22 Å

pLDDT: mean 73.03, std 19.95, range [22.64, 95.62]

InterPro domains:
  IPR002156 Ribonuclease H domain [PF00075] (38-65)
  IPR002156 Ribonuclease H domain [PS50879] (1-66)
  IPR012337 Ribonuclease H-like superfamily [SSF53098] (31-67)
  IPR036397 Ribonuclease H superfamily [G3DSA:3.30.420.10] (20-92)

Radius of gyration: 26.04 Å; Cα contacts (8 Å, |Δi|>4): 162; chains: 1; bounding box: 53×55×65 Å

Foldseek 3Di:
DDDDDDDDDDDDDDDDDDDPPVVVVVVVVCVVCVVVVDDDDDDDDDLPPPDPVSVVVVVVVVVVVVPPPPDPDPDDDPVNVVVVVVVVVVVVVLVVCQVVLVVDDPVQNQLPPPRNDDPCPLVVLVPDPPQLSVQLVCLSNVNFPALCNCVVVVNDPHQAHPQAPDRDGRHSCCVQQNPPRCPVLNVQLVVQLVVLVDPADNVDDDPNNCSVDSSSVVSSSSSVVVDVGRPDPVVVVVVVVVVVVCVVVVD

Secondary structure (DSSP, 8-state):
-------------------HHHHHHHHHHHHHHHHTT---------TTS--HHHHHHHHHHHHHHHS----SS----HHHHHHHHHHHHHHHHHHHHHHHHTTS-HHHHSS-GGGSS-----HHHHTS-HHHHHHHHHHHHT-SSSHHHHHHTTSSS--B-SSSSS--B--HHIIIII-GGGHHHHHHHHHHHHHTT----TTS--HHHHHH-GGGHHHHHHHHHHS-TT--HHHHHHHHHHHHHHHHTT-